Protein AF-A0A0A9HDD6-F1 (afdb_monomer_lite)

Sequence (297 aa):
MEKAKKMPTELMAHVLRMTQYSTLGLHDLVNKIYASLQEEVFEGIELHAKKDGSEAPCKILKILDSGGTKMYEVGWICQGKTVISTSVIKAADLIHRRAPVSRNTLKFFIRDATSQSTPWIIHENLAKKYGIPVDPPNDIMLQKRGRKRQEDGTMEDGRKKLKKDEGHTHVPIKYPMDDLLLRPTEGDPALLKRPHLATDFRVPRYYVGDLLMVWDFCSSFGRLLNLSPFSLTDLENAICHKESNVLLVEVHATIFHLLIKDKGDYFAILQNKKRKLKVSLVTWAEYLCDFLEMTKK

Secondary structure (DSSP, 8-state):
--------HHHHHHHHHHHTT--S-HHHHHHHHHHHHHH---TT-EEEEEETTEEEEEEEEEEEEETTEEEEEEEEE-TTS-EEEEEEEEGGGEE--S-SS-HHHHHHHHHHHEEEETTEEE-HHHHHHTT---SPPHHHHHHHHTTTTSS-------------------PPPPSS--GGGPPPPTTS----SPPPPP---SS-GGGHHHHHHHHHHHHHHHHHHTPPP--HHHHHHHHT-SS--HHHHHHHHHHHHHHHHHTSHHHHHHHHTT--S---TTTHHHHHHHHHHHHT-

InterPro domains:
  IPR013136 WSTF/Acf1/Cbp146 [PS51136] (1-54)
  IPR018501 DDT domain [PF02791] (207-262)
  IPR018501 DDT domain [PS50827] (205-265)
  IPR018501 DDT domain [SM00571] (205-265)
  IPR053271 DDT domain-containing protein [PTHR15546] (1-296)

Structure (mmCIF, N/CA/C/O backbone):
data_AF-A0A0A9HDD6-F1
#
_entry.id   AF-A0A0A9HDD6-F1
#
loop_
_atom_site.group_PDB
_atom_site.id
_atom_site.type_symbol
_atom_site.label_atom_id
_atom_site.label_alt_id
_atom_site.label_comp_id
_atom_site.label_asym_id
_atom_site.label_entity_id
_atom_site.label_seq_id
_atom_site.pdbx_PDB_ins_code
_atom_site.Cartn_x
_atom_site.Cartn_y
_atom_site.Cartn_z
_atom_site.occupancy
_atom_site.B_iso_or_equiv
_atom_site.auth_seq_id
_atom_site.auth_comp_id
_atom_site.auth_asym_id
_atom_site.auth_atom_id
_atom_site.pdbx_PDB_model_num
ATOM 1 N N . MET A 1 1 ? -14.373 -18.800 -6.042 1.00 31.17 1 MET A N 1
ATOM 2 C CA . MET A 1 1 ? -14.089 -17.656 -5.151 1.00 31.17 1 MET A CA 1
ATOM 3 C C . MET A 1 1 ? -14.968 -16.483 -5.566 1.00 31.17 1 MET A C 1
ATOM 5 O O . MET A 1 1 ? -14.623 -15.726 -6.463 1.00 31.17 1 MET A O 1
ATOM 9 N N . GLU A 1 2 ? -16.155 -16.395 -4.971 1.00 35.62 2 GLU A N 1
ATOM 10 C CA . GLU A 1 2 ? -17.094 -15.282 -5.133 1.00 35.62 2 GLU A CA 1
ATOM 11 C C . GLU A 1 2 ? -16.655 -14.097 -4.272 1.00 35.62 2 GLU A C 1
ATOM 13 O O . GLU A 1 2 ? -16.701 -14.202 -3.048 1.00 35.62 2 GLU A O 1
ATOM 18 N N . LYS A 1 3 ? -16.249 -12.981 -4.891 1.00 33.31 3 LYS A N 1
ATOM 19 C CA . LYS A 1 3 ? -16.419 -11.607 -4.361 1.00 33.31 3 LYS A CA 1
ATOM 20 C C . LYS A 1 3 ? -15.909 -10.542 -5.344 1.00 33.31 3 LYS A C 1
ATOM 22 O O . LYS A 1 3 ? -15.294 -9.557 -4.953 1.00 33.31 3 LYS A O 1
ATOM 27 N N . ALA A 1 4 ? -16.225 -10.680 -6.629 1.00 39.28 4 ALA A N 1
ATOM 28 C CA . ALA A 1 4 ? -16.319 -9.502 -7.483 1.00 39.28 4 ALA A CA 1
ATOM 29 C C . ALA A 1 4 ? -17.748 -8.971 -7.329 1.00 39.28 4 ALA A C 1
ATOM 31 O O . ALA A 1 4 ? -18.701 -9.648 -7.716 1.00 39.28 4 ALA A O 1
ATOM 32 N N . LYS A 1 5 ? -17.921 -7.795 -6.709 1.00 49.66 5 LYS A N 1
ATOM 33 C CA . LYS A 1 5 ? -19.184 -7.046 -6.790 1.00 49.66 5 LYS A CA 1
ATOM 34 C C . LYS A 1 5 ? -19.526 -6.930 -8.276 1.00 49.66 5 LYS A C 1
ATOM 36 O O . LYS A 1 5 ? -18.828 -6.219 -8.996 1.00 49.66 5 LYS A O 1
ATOM 41 N N . LYS A 1 6 ? -20.526 -7.689 -8.734 1.00 59.53 6 LYS A N 1
ATOM 42 C CA . LYS A 1 6 ? -20.952 -7.702 -10.135 1.00 59.53 6 LYS A CA 1
ATOM 43 C C . LYS A 1 6 ? -21.384 -6.281 -10.485 1.00 59.53 6 LYS A C 1
ATOM 45 O O . LYS A 1 6 ? -22.330 -5.768 -9.891 1.00 59.53 6 LYS A O 1
ATOM 50 N N . MET A 1 7 ? -20.642 -5.626 -11.376 1.00 66.25 7 MET A N 1
ATOM 51 C CA . MET A 1 7 ? -21.103 -4.375 -11.969 1.00 66.25 7 MET A CA 1
ATOM 52 C C . MET A 1 7 ? -22.382 -4.666 -12.771 1.00 66.25 7 MET A C 1
ATOM 54 O O . MET A 1 7 ? -22.502 -5.772 -13.304 1.00 66.25 7 MET A O 1
ATOM 58 N N . PRO A 1 8 ? -23.334 -3.720 -12.855 1.00 70.50 8 PRO A N 1
ATOM 59 C CA . PRO A 1 8 ? -24.481 -3.840 -13.749 1.00 70.50 8 PRO A CA 1
ATOM 60 C C . PRO A 1 8 ? -24.044 -4.210 -15.170 1.00 70.50 8 PRO A C 1
ATOM 62 O O . PRO A 1 8 ? -23.026 -3.715 -15.663 1.00 70.50 8 PRO A O 1
ATOM 65 N N . THR A 1 9 ? -24.789 -5.104 -15.814 1.00 70.12 9 THR A N 1
ATOM 66 C CA . THR A 1 9 ? -24.443 -5.687 -17.120 1.00 70.12 9 THR A CA 1
ATOM 67 C C . THR A 1 9 ? -24.254 -4.608 -18.191 1.00 70.12 9 THR A C 1
ATOM 69 O O . THR A 1 9 ? -23.383 -4.725 -19.053 1.00 70.12 9 THR A O 1
ATOM 72 N N . GLU A 1 10 ? -25.018 -3.525 -18.083 1.00 70.31 10 GLU A N 1
ATOM 73 C CA . GLU A 1 10 ? -25.036 -2.371 -18.980 1.00 70.31 10 GLU A CA 1
ATOM 74 C C . GLU A 1 10 ? -23.744 -1.546 -18.847 1.00 70.31 10 GLU A C 1
ATOM 76 O O . GLU A 1 10 ? -23.129 -1.161 -19.844 1.00 70.31 10 GLU A O 1
ATOM 81 N N . LEU A 1 11 ? -23.261 -1.377 -17.610 1.00 75.94 11 LEU A N 1
ATOM 82 C CA . LEU A 1 11 ? -21.982 -0.727 -17.308 1.00 75.94 11 LEU A CA 1
ATOM 83 C C . LEU A 1 11 ? -20.792 -1.542 -17.801 1.00 75.94 11 LEU A C 1
ATOM 85 O O . LEU A 1 11 ? -19.815 -0.980 -18.295 1.00 75.94 11 LEU A O 1
ATOM 89 N N . MET A 1 12 ? -20.866 -2.869 -17.676 1.00 79.81 12 MET A N 1
ATOM 90 C CA . MET A 1 12 ? -19.797 -3.756 -18.131 1.00 79.81 12 MET A CA 1
ATOM 91 C C . MET A 1 12 ? -19.558 -3.592 -19.631 1.00 79.81 12 MET A C 1
ATOM 93 O O . MET A 1 12 ? -18.414 -3.420 -20.038 1.00 79.81 12 MET A O 1
ATOM 97 N N . ALA A 1 13 ? -20.619 -3.573 -20.443 1.00 81.12 13 ALA A N 1
ATOM 98 C CA . ALA A 1 13 ? -20.497 -3.410 -21.890 1.00 81.12 13 ALA A CA 1
ATOM 99 C C . ALA A 1 13 ? -19.763 -2.110 -22.267 1.00 81.12 13 ALA A C 1
ATOM 101 O O . ALA A 1 13 ? -18.871 -2.121 -23.116 1.00 81.12 13 ALA A O 1
ATOM 102 N N . HIS A 1 14 ? -20.103 -1.001 -21.605 1.00 81.56 14 HIS A N 1
ATOM 103 C CA . HIS A 1 14 ? -19.482 0.302 -21.850 1.00 81.56 14 HIS A CA 1
ATOM 104 C C . HIS A 1 14 ? -18.004 0.340 -21.466 1.00 81.56 14 HIS A C 1
ATOM 106 O O . HIS A 1 14 ? -17.149 0.703 -22.274 1.00 81.56 14 HIS A O 1
ATOM 112 N N . VAL A 1 15 ? -17.692 -0.125 -20.255 1.00 86.25 15 VAL A N 1
ATOM 113 C CA . VAL A 1 15 ? -16.317 -0.191 -19.750 1.00 86.25 15 VAL A CA 1
ATOM 114 C C . VAL A 1 15 ? -15.442 -1.058 -20.654 1.00 86.25 15 VAL A C 1
ATOM 116 O O . VAL A 1 15 ? -14.314 -0.679 -20.969 1.00 86.25 15 VAL A O 1
ATOM 119 N N . LEU A 1 16 ? -15.960 -2.206 -21.096 1.00 87.06 16 LEU A N 1
ATOM 120 C CA . LEU A 1 16 ? -15.249 -3.107 -21.996 1.00 87.06 16 LEU A CA 1
ATOM 121 C C . LEU A 1 16 ? -14.980 -2.434 -23.354 1.00 87.06 16 LEU A C 1
ATOM 123 O O . LEU A 1 16 ? -13.845 -2.451 -23.817 1.00 87.06 16 LEU A O 1
ATOM 127 N N . ARG A 1 17 ? -15.951 -1.738 -23.958 1.00 84.62 17 ARG A N 1
ATOM 128 C CA . ARG A 1 17 ? -15.710 -1.003 -25.217 1.00 84.62 17 ARG A CA 1
ATOM 129 C C . ARG A 1 17 ? -14.599 0.040 -25.101 1.00 84.62 17 ARG A C 1
ATOM 131 O O . ARG A 1 17 ? -13.764 0.130 -25.991 1.00 84.62 17 ARG A O 1
ATOM 138 N N . MET A 1 18 ? -14.561 0.792 -24.003 1.00 84.62 18 MET A N 1
ATOM 139 C CA . MET A 1 18 ? -13.508 1.789 -23.767 1.00 84.62 18 MET A CA 1
ATOM 140 C C . MET A 1 18 ? -12.140 1.171 -23.445 1.00 84.62 18 MET A C 1
ATOM 142 O O . MET A 1 18 ? -11.112 1.834 -23.586 1.00 84.62 18 MET A O 1
ATOM 146 N N . THR A 1 19 ? -12.131 -0.073 -22.963 1.00 87.06 19 THR A N 1
ATOM 147 C CA . THR A 1 19 ? -10.914 -0.801 -22.594 1.00 87.06 19 THR A CA 1
ATOM 148 C C . THR A 1 19 ? -10.261 -1.440 -23.816 1.00 87.06 19 THR A C 1
ATOM 150 O O . THR A 1 19 ? -9.041 -1.379 -23.942 1.00 87.06 19 THR A O 1
ATOM 153 N N . GLN A 1 20 ? -11.046 -2.029 -24.722 1.00 86.94 20 GLN A N 1
ATOM 154 C CA . GLN A 1 20 ? -10.535 -2.743 -25.894 1.00 86.94 20 GLN A CA 1
ATOM 155 C C . GLN A 1 20 ? -9.638 -1.837 -26.755 1.00 86.94 20 GLN A C 1
ATOM 157 O O . GLN A 1 20 ? -10.027 -0.741 -27.146 1.00 86.94 20 GLN A O 1
ATOM 162 N N . TYR A 1 21 ? -8.429 -2.313 -27.049 1.00 85.12 21 TYR A N 1
ATOM 163 C CA . TYR A 1 21 ? -7.377 -1.624 -27.805 1.00 85.12 21 TYR A CA 1
ATOM 164 C C . TYR A 1 21 ? -6.855 -0.313 -27.206 1.00 85.12 21 TYR A C 1
ATOM 166 O O . TYR A 1 21 ? -6.095 0.400 -27.862 1.00 85.12 21 TYR A O 1
ATOM 174 N N . SER A 1 22 ? -7.185 -0.006 -25.950 1.00 84.38 22 SER A N 1
ATOM 175 C CA . SER A 1 22 ? -6.577 1.130 -25.264 1.00 84.38 22 SER A CA 1
ATOM 176 C C . SER A 1 22 ? -5.064 0.928 -25.127 1.00 84.38 22 SER A C 1
ATOM 178 O O . SER A 1 22 ? -4.588 -0.163 -24.809 1.00 84.38 22 SER A O 1
ATOM 180 N N . THR A 1 23 ? -4.298 1.992 -25.347 1.00 87.00 23 THR A N 1
ATOM 181 C CA . THR A 1 23 ? -2.841 2.034 -25.138 1.00 87.00 23 THR A CA 1
ATOM 182 C C . THR A 1 23 ? -2.458 2.727 -23.829 1.00 87.00 23 THR A C 1
ATOM 184 O O . THR A 1 23 ? -1.280 2.790 -23.486 1.00 87.00 23 THR A O 1
ATOM 187 N N . LEU A 1 24 ? -3.441 3.245 -23.082 1.00 87.19 24 LEU A N 1
ATOM 188 C CA . LEU A 1 24 ? -3.216 3.972 -21.834 1.00 87.19 24 LEU A CA 1
ATOM 189 C C . LEU A 1 24 ? -2.756 3.041 -20.710 1.00 87.19 24 LEU A C 1
ATOM 191 O O . LEU A 1 24 ? -3.198 1.895 -20.610 1.00 87.19 24 LEU A O 1
ATOM 195 N N . GLY A 1 25 ? -1.939 3.565 -19.794 1.00 86.81 25 GLY A N 1
ATOM 196 C CA . GLY A 1 25 ? -1.635 2.881 -18.540 1.00 86.81 25 GLY A CA 1
ATOM 197 C C . GLY A 1 25 ? -2.904 2.624 -17.717 1.00 86.81 25 GLY A C 1
ATOM 198 O O . GLY A 1 25 ? -3.885 3.360 -17.817 1.00 86.81 25 GLY A O 1
ATOM 199 N N . LEU A 1 26 ? -2.892 1.589 -16.868 1.00 88.75 26 LEU A N 1
ATOM 200 C CA . LEU A 1 26 ? -4.071 1.170 -16.089 1.00 88.75 26 LEU A CA 1
ATOM 201 C C . LEU A 1 26 ? -4.698 2.323 -15.288 1.00 88.75 26 LEU A C 1
ATOM 203 O O . LEU A 1 26 ? -5.917 2.428 -15.209 1.00 88.75 26 LEU A O 1
ATOM 207 N N . HIS A 1 27 ? -3.873 3.172 -14.676 1.00 89.25 27 HIS A N 1
ATOM 208 C CA . HIS A 1 27 ? -4.343 4.309 -13.886 1.00 89.25 27 HIS A CA 1
ATOM 209 C C . HIS A 1 27 ? -5.105 5.328 -14.745 1.00 89.25 27 HIS A C 1
ATOM 211 O O . HIS A 1 27 ? -6.218 5.728 -14.401 1.00 89.25 27 HIS A O 1
ATOM 217 N N . ASP A 1 28 ? -4.537 5.694 -15.889 1.00 89.38 28 ASP A N 1
ATOM 218 C CA . ASP A 1 28 ? -5.096 6.724 -16.763 1.00 89.38 28 ASP A CA 1
ATOM 219 C C . ASP A 1 28 ? -6.321 6.205 -17.513 1.00 89.38 28 ASP A C 1
ATOM 221 O O . ASP A 1 28 ? -7.306 6.926 -17.667 1.00 89.38 28 ASP A O 1
ATOM 225 N N . LEU A 1 29 ? -6.317 4.918 -17.876 1.00 88.94 29 LEU A N 1
ATOM 226 C CA . LEU A 1 29 ? -7.487 4.232 -18.412 1.00 88.94 29 LEU A CA 1
ATOM 227 C C . LEU A 1 29 ? -8.646 4.226 -17.406 1.00 88.94 29 LEU A C 1
ATOM 229 O O . LEU A 1 29 ? -9.772 4.572 -17.763 1.00 88.94 29 LEU A O 1
ATOM 233 N N . VAL A 1 30 ? -8.373 3.889 -16.140 1.00 90.19 30 VAL A N 1
ATOM 234 C CA . VAL A 1 30 ? -9.379 3.926 -15.066 1.00 90.19 30 VAL A CA 1
ATOM 235 C C . VAL A 1 30 ? -9.934 5.337 -14.892 1.00 90.19 30 VAL A C 1
ATOM 237 O O . VAL A 1 30 ? -11.146 5.487 -14.770 1.00 90.19 30 VAL A O 1
ATOM 240 N N . ASN A 1 31 ? -9.091 6.371 -14.907 1.00 88.62 31 ASN A N 1
ATOM 241 C CA . ASN A 1 31 ? -9.552 7.753 -14.758 1.00 88.62 31 ASN A CA 1
ATOM 242 C C . ASN A 1 31 ? -10.374 8.232 -15.959 1.00 88.62 31 ASN A C 1
ATOM 244 O O . ASN A 1 31 ? -11.417 8.853 -15.755 1.00 88.62 31 ASN A O 1
ATOM 248 N N . LYS A 1 32 ? -9.960 7.889 -17.184 1.00 89.12 32 LYS A N 1
ATOM 249 C CA . LYS A 1 32 ? -10.702 8.204 -18.412 1.00 89.12 32 LYS A CA 1
ATOM 250 C C . LYS A 1 32 ? -12.091 7.569 -18.407 1.00 89.12 32 LYS A C 1
ATOM 252 O O . LYS A 1 32 ? -13.082 8.248 -18.659 1.00 89.12 32 LYS A O 1
ATOM 257 N N . ILE A 1 33 ? -12.168 6.276 -18.091 1.00 88.12 33 ILE A N 1
ATOM 258 C CA . ILE A 1 33 ? -13.446 5.560 -18.024 1.00 88.12 33 ILE A CA 1
ATOM 259 C C . ILE A 1 33 ? -14.298 6.100 -16.869 1.00 88.12 33 ILE A C 1
ATOM 261 O O . ILE A 1 33 ? -15.494 6.305 -17.034 1.00 88.12 33 ILE A O 1
ATOM 265 N N . TYR A 1 34 ? -13.693 6.390 -15.714 1.00 87.44 34 TYR A N 1
ATOM 266 C CA . TYR A 1 34 ? -14.406 6.975 -14.579 1.00 87.44 34 TYR A CA 1
ATOM 267 C C . TYR A 1 34 ? -15.033 8.334 -14.926 1.00 87.44 34 TYR A C 1
ATOM 269 O O . TYR A 1 34 ? -16.164 8.573 -14.520 1.00 87.44 34 TYR A O 1
ATOM 277 N N . ALA A 1 35 ? -14.337 9.192 -15.680 1.00 84.69 35 ALA A N 1
ATOM 278 C CA . ALA A 1 35 ? -14.874 10.475 -16.136 1.00 84.69 35 ALA A CA 1
ATOM 279 C C . ALA A 1 35 ? -16.057 10.298 -17.108 1.00 84.69 35 ALA A C 1
ATOM 281 O O . ALA A 1 35 ? -17.111 10.883 -16.883 1.00 84.69 35 ALA A O 1
ATOM 282 N N . SER A 1 36 ? -15.941 9.411 -18.107 1.00 83.50 36 SER A N 1
ATOM 283 C CA . SER A 1 36 ? -17.054 9.095 -19.029 1.00 83.50 36 SER A CA 1
ATOM 284 C C . SER A 1 36 ? -18.288 8.569 -18.284 1.00 83.50 36 SER A C 1
ATOM 286 O O . SER A 1 36 ? -19.407 9.001 -18.548 1.00 83.50 36 SER A O 1
ATOM 288 N N . LEU A 1 37 ? -18.096 7.723 -17.266 1.00 79.75 37 LEU A N 1
ATOM 289 C CA . LEU A 1 37 ? -19.189 7.211 -16.432 1.00 79.75 37 LEU A CA 1
ATOM 290 C C . LEU A 1 37 ? -19.866 8.268 -15.545 1.00 79.75 37 LEU A C 1
ATOM 292 O O . LEU A 1 37 ? -20.922 7.985 -14.981 1.00 79.75 37 LEU A O 1
ATOM 296 N N . GLN A 1 38 ? -19.260 9.443 -15.353 1.00 75.56 38 GLN A N 1
ATOM 297 C CA . GLN A 1 38 ? -19.906 10.550 -14.642 1.00 75.56 38 GLN A CA 1
ATOM 298 C C . GLN A 1 38 ? -20.819 11.365 -15.559 1.00 75.56 38 GLN A C 1
ATOM 300 O O . GLN A 1 38 ? -21.801 11.918 -15.069 1.00 75.56 38 GLN A O 1
ATOM 305 N N . GLU A 1 39 ? -20.506 11.429 -16.851 1.00 75.12 39 GLU A N 1
ATOM 306 C CA . GLU A 1 39 ? -21.207 12.266 -17.829 1.00 75.12 39 GLU A CA 1
ATOM 307 C C . GLU A 1 39 ? -22.307 11.497 -18.573 1.00 75.12 39 GLU A C 1
ATOM 309 O O . GLU A 1 39 ? -23.356 12.057 -18.889 1.00 75.12 39 GLU A O 1
ATOM 314 N N . GLU A 1 40 ? -22.105 10.203 -18.827 1.00 74.44 40 GLU A N 1
ATOM 315 C CA . GLU A 1 40 ? -23.028 9.403 -19.630 1.00 74.44 40 GLU A CA 1
ATOM 316 C C . GLU A 1 40 ? -24.181 8.805 -18.811 1.00 74.44 40 GLU A C 1
ATOM 318 O O . GLU A 1 40 ? -23.992 8.181 -17.765 1.00 74.44 40 GLU A O 1
ATOM 323 N N . VAL A 1 41 ? -25.400 8.951 -19.338 1.00 74.44 41 VAL A N 1
ATOM 324 C CA . VAL A 1 41 ? -26.626 8.351 -18.800 1.00 74.44 41 VAL A CA 1
ATOM 325 C C . VAL A 1 41 ? -27.068 7.231 -19.736 1.00 74.44 41 VAL A C 1
ATOM 327 O O . VAL A 1 41 ? -27.235 7.452 -20.933 1.00 74.44 41 VAL A O 1
ATOM 330 N N . PHE A 1 42 ? -27.277 6.035 -19.191 1.00 75.50 42 PHE A N 1
ATOM 331 C CA . PHE A 1 42 ? -27.746 4.854 -19.920 1.00 75.50 42 PHE A CA 1
ATOM 332 C C . PHE A 1 42 ? -28.919 4.204 -19.177 1.00 75.50 42 PHE A C 1
ATOM 334 O O . PHE A 1 42 ? -29.126 4.428 -17.983 1.00 75.50 42 PHE A O 1
ATOM 341 N N . GLU A 1 43 ? -29.712 3.404 -19.883 1.00 79.25 43 GLU A N 1
ATOM 342 C CA . GLU A 1 43 ? -30.864 2.716 -19.298 1.00 79.25 43 GLU A CA 1
ATOM 343 C C . GLU A 1 43 ? -30.435 1.776 -18.164 1.00 79.25 43 GLU A C 1
ATOM 345 O O . GLU A 1 43 ? -29.437 1.063 -18.248 1.00 79.25 43 GLU A O 1
ATOM 350 N N . GLY A 1 44 ? -31.190 1.792 -17.069 1.00 73.38 44 GLY A N 1
ATOM 351 C CA . GLY A 1 44 ? -30.945 0.975 -15.888 1.00 73.38 44 GLY A CA 1
ATOM 352 C C . GLY A 1 44 ? -30.060 1.608 -14.809 1.00 73.38 44 GLY A C 1
ATOM 353 O O . GLY A 1 44 ? -29.986 1.033 -13.719 1.00 73.38 44 GLY A O 1
ATOM 354 N N . ILE A 1 45 ? -29.433 2.770 -15.045 1.00 78.06 45 ILE A N 1
ATOM 355 C CA . ILE A 1 45 ? -28.620 3.452 -14.022 1.00 78.06 45 ILE A CA 1
ATOM 356 C C . ILE A 1 45 ? -29.487 4.031 -12.890 1.00 78.06 45 ILE A C 1
ATOM 358 O O . ILE A 1 45 ? -30.550 4.603 -13.131 1.00 78.06 45 ILE A O 1
ATOM 362 N N . GLU A 1 46 ? -29.025 3.881 -11.645 1.00 83.50 46 GLU A N 1
ATOM 363 C CA . GLU A 1 46 ? -29.605 4.521 -10.457 1.00 83.50 46 GLU A CA 1
ATOM 364 C C . GLU A 1 46 ? -28.937 5.898 -10.251 1.00 83.50 46 GLU A C 1
ATOM 366 O O . GLU A 1 46 ? -27.726 5.978 -10.041 1.00 83.50 46 GLU A O 1
ATOM 371 N N . LEU A 1 47 ? -29.716 6.979 -10.311 1.00 84.19 47 LEU A N 1
ATOM 372 C CA . LEU A 1 47 ? -29.287 8.373 -10.132 1.00 84.19 47 LEU A CA 1
ATOM 373 C C . LEU A 1 47 ? -30.220 9.101 -9.157 1.00 84.19 47 LEU A C 1
ATOM 375 O O . LEU A 1 47 ? -31.149 8.516 -8.609 1.00 84.19 47 LEU A O 1
ATOM 379 N N . HIS A 1 48 ? -29.969 10.384 -8.906 1.00 85.69 48 HIS A N 1
ATOM 380 C CA . HIS A 1 48 ? -30.918 11.247 -8.204 1.00 85.69 48 HIS A CA 1
ATOM 381 C C . HIS A 1 48 ? -31.505 12.244 -9.191 1.00 85.69 48 HIS A C 1
ATOM 383 O O . HIS A 1 48 ? -30.823 12.681 -10.116 1.00 85.69 48 HIS A O 1
ATOM 389 N N . ALA A 1 49 ? -32.761 12.610 -8.989 1.00 87.19 49 ALA A N 1
ATOM 390 C CA . ALA A 1 49 ? -33.423 13.629 -9.780 1.00 87.19 49 ALA A CA 1
ATOM 391 C C . ALA A 1 49 ? -34.316 14.491 -8.892 1.00 87.19 49 ALA A C 1
ATOM 393 O O . ALA A 1 49 ? -34.709 14.080 -7.795 1.00 87.19 49 ALA A O 1
ATOM 394 N N . LYS A 1 50 ? -34.626 15.699 -9.363 1.00 86.81 50 LYS A N 1
ATOM 395 C CA . LYS A 1 50 ? -35.586 16.571 -8.685 1.00 86.81 50 LYS A CA 1
ATOM 396 C C . LYS A 1 50 ? -37.008 16.067 -8.929 1.00 86.81 50 LYS A C 1
ATOM 398 O O . LYS A 1 50 ? -37.460 16.000 -10.068 1.00 86.81 50 LYS A O 1
ATOM 403 N N . LYS A 1 51 ? -37.708 15.743 -7.843 1.00 83.88 51 LYS A N 1
ATOM 404 C CA . LYS A 1 51 ? -39.133 15.417 -7.798 1.00 83.88 51 LYS A CA 1
ATOM 405 C C . LYS A 1 51 ? -39.841 16.470 -6.957 1.00 83.88 51 LYS A C 1
ATOM 407 O O . LYS A 1 51 ? -39.526 16.605 -5.779 1.00 83.88 51 LYS A O 1
ATOM 412 N N . ASP A 1 52 ? -40.755 17.229 -7.556 1.00 79.81 52 ASP A N 1
ATOM 413 C CA . ASP A 1 52 ? -41.567 18.233 -6.847 1.00 79.81 52 ASP A CA 1
ATOM 414 C C . ASP A 1 52 ? -40.721 19.208 -5.992 1.00 79.81 52 ASP A C 1
ATOM 416 O O . ASP A 1 52 ? -41.074 19.573 -4.875 1.00 79.81 52 ASP A O 1
ATOM 420 N N . GLY A 1 53 ? -39.540 19.587 -6.500 1.00 77.62 53 GLY A N 1
ATOM 421 C CA . GLY A 1 53 ? -38.587 20.472 -5.816 1.00 77.62 53 GLY A CA 1
ATOM 422 C C . GLY A 1 53 ? -37.638 19.795 -4.815 1.00 77.62 53 GLY A C 1
ATOM 423 O O . GLY A 1 53 ? -36.707 20.448 -4.349 1.00 77.62 53 GLY A O 1
ATOM 424 N N . SER A 1 54 ? -37.810 18.502 -4.526 1.00 81.94 54 SER A N 1
ATOM 425 C CA . SER A 1 54 ? -36.959 17.722 -3.613 1.00 81.94 54 SER A CA 1
ATOM 426 C C . SER A 1 54 ? -36.081 16.707 -4.351 1.00 81.94 54 SER A C 1
ATOM 428 O O . SER A 1 54 ? -36.456 16.180 -5.394 1.00 81.94 54 SER A O 1
ATOM 430 N N . GLU A 1 55 ? -34.894 16.409 -3.821 1.00 88.31 55 GLU A N 1
ATOM 431 C CA . GLU A 1 55 ? -34.011 15.380 -4.387 1.00 88.31 55 GLU A CA 1
ATOM 432 C C . GLU A 1 55 ? -34.526 13.978 -4.032 1.00 88.31 55 GLU A C 1
ATOM 434 O O . GLU A 1 55 ? -34.679 13.652 -2.854 1.00 88.31 55 GLU A O 1
ATOM 439 N N . ALA A 1 56 ? -34.751 13.126 -5.034 1.00 86.12 56 ALA A N 1
ATOM 440 C CA . ALA A 1 56 ? -35.174 11.742 -4.829 1.00 86.12 56 ALA A CA 1
ATOM 441 C C . ALA A 1 56 ? -34.347 10.762 -5.685 1.00 86.12 56 ALA A C 1
ATOM 443 O O . ALA A 1 56 ? -33.979 11.089 -6.818 1.00 86.12 56 ALA A O 1
ATOM 444 N N . PRO A 1 57 ? -34.038 9.554 -5.175 1.00 87.44 57 PRO A N 1
ATOM 445 C CA . PRO A 1 57 ? -33.364 8.525 -5.956 1.00 87.44 57 PRO A CA 1
ATOM 446 C C . PRO A 1 57 ? -34.308 7.956 -7.025 1.00 87.44 57 PRO A C 1
ATOM 448 O O . PRO A 1 57 ? -35.489 7.696 -6.780 1.00 87.44 57 PRO A O 1
ATOM 451 N N . CYS A 1 58 ? -33.779 7.741 -8.223 1.00 86.62 58 CYS A N 1
ATOM 452 C CA . CYS A 1 58 ? -34.516 7.270 -9.386 1.00 86.62 58 CYS A CA 1
ATOM 453 C C . CYS A 1 58 ? -33.669 6.302 -10.224 1.00 86.62 58 CYS A C 1
ATOM 455 O O . CYS A 1 58 ? -32.441 6.328 -10.182 1.00 86.62 58 CYS A O 1
ATOM 457 N N . LYS A 1 59 ? -34.326 5.429 -10.986 1.00 87.06 59 LYS A N 1
ATOM 458 C CA . LYS A 1 59 ? -33.704 4.540 -11.970 1.00 87.06 59 LYS A CA 1
ATOM 459 C C . LYS A 1 59 ? -34.119 4.983 -13.362 1.00 87.06 59 LYS A C 1
ATOM 461 O O . LYS A 1 59 ? -35.314 5.128 -13.606 1.00 87.06 59 LYS A O 1
ATOM 466 N N . ILE A 1 60 ? -33.168 5.156 -14.274 1.00 86.88 60 ILE A N 1
ATOM 467 C CA . ILE A 1 60 ? -33.486 5.441 -15.677 1.00 86.88 60 ILE A CA 1
ATOM 468 C C . ILE A 1 60 ? -34.098 4.183 -16.294 1.00 86.88 60 ILE A C 1
ATOM 470 O O . ILE A 1 60 ? -33.477 3.122 -16.279 1.00 86.88 60 ILE A O 1
ATOM 474 N N . LEU A 1 61 ? -35.324 4.280 -16.797 1.00 84.00 61 LEU A N 1
ATOM 475 C CA . LEU A 1 61 ? -36.036 3.179 -17.445 1.00 84.00 61 LEU A CA 1
ATOM 476 C C . LEU A 1 61 ? -35.876 3.241 -18.958 1.00 84.00 61 LEU A C 1
ATOM 478 O O . LEU A 1 61 ? -35.593 2.214 -19.564 1.00 84.00 61 LEU A O 1
ATOM 482 N N . LYS A 1 62 ? -36.026 4.434 -19.545 1.00 85.00 62 LYS A N 1
ATOM 483 C CA . LYS A 1 62 ? -35.860 4.667 -20.984 1.00 85.00 62 LYS A CA 1
ATOM 484 C C . LYS A 1 62 ? -35.281 6.041 -21.264 1.00 85.00 62 LYS A C 1
ATOM 486 O O . LYS A 1 62 ? -35.553 7.002 -20.538 1.00 85.00 62 LYS A O 1
ATOM 491 N N . ILE A 1 63 ? -34.520 6.129 -22.349 1.00 85.50 63 ILE A N 1
ATOM 492 C CA . ILE A 1 63 ? -34.016 7.396 -22.880 1.00 85.50 63 ILE A CA 1
ATOM 493 C C . ILE A 1 63 ? -34.876 7.785 -24.081 1.00 85.50 63 ILE A C 1
ATOM 495 O O . ILE A 1 63 ? -34.989 7.037 -25.048 1.00 85.50 63 ILE A O 1
ATOM 499 N N . LEU A 1 64 ? -35.493 8.961 -24.008 1.00 84.75 64 LEU A N 1
ATOM 500 C CA . LEU A 1 64 ? -36.334 9.515 -25.060 1.00 84.75 64 LEU A CA 1
ATOM 501 C C . LEU A 1 64 ? -35.567 10.651 -25.739 1.00 84.75 64 LEU A C 1
ATOM 503 O O . LEU A 1 64 ? -35.271 11.672 -25.114 1.00 84.75 64 LEU A O 1
ATOM 507 N N . ASP A 1 65 ? -35.246 10.479 -27.019 1.00 80.06 65 ASP A N 1
ATOM 508 C CA . ASP A 1 65 ? -34.681 11.547 -27.842 1.00 80.06 65 ASP A CA 1
ATOM 509 C C . ASP A 1 65 ? -35.775 12.107 -28.753 1.00 80.06 65 ASP A C 1
ATOM 511 O O . ASP A 1 65 ? -36.319 11.412 -29.611 1.00 80.06 65 ASP A O 1
ATOM 515 N N . SER A 1 66 ? -36.158 13.358 -28.517 1.00 68.25 66 SER A N 1
ATOM 516 C CA . SER A 1 66 ? -37.109 14.086 -29.355 1.00 68.25 66 SER A CA 1
ATOM 517 C C . SER A 1 66 ? -36.461 15.388 -29.802 1.00 68.25 66 SER A C 1
ATOM 519 O O . SER A 1 66 ? -36.478 16.387 -29.084 1.00 68.25 66 SER A O 1
ATOM 521 N N . GLY A 1 67 ? -35.855 15.363 -30.992 1.00 59.44 67 GLY A N 1
ATOM 522 C CA . GLY A 1 67 ? -35.399 16.565 -31.695 1.00 59.44 67 GLY A CA 1
ATOM 523 C C . GLY A 1 67 ? -34.338 17.387 -30.954 1.00 59.44 67 GLY A C 1
ATOM 524 O O . GLY A 1 67 ? -34.394 18.613 -30.994 1.00 59.44 67 GLY A O 1
ATOM 525 N N . GLY A 1 68 ? -33.395 16.737 -30.259 1.00 67.12 68 GLY A N 1
ATOM 526 C CA . GLY A 1 68 ? -32.248 17.400 -29.620 1.00 67.12 68 GLY A CA 1
ATOM 527 C C . GLY A 1 68 ? -32.413 17.703 -28.128 1.00 67.12 68 GLY A C 1
ATOM 528 O O . GLY A 1 68 ? -31.436 18.060 -27.471 1.00 67.12 68 GLY A O 1
ATOM 529 N N . THR A 1 69 ? -33.608 17.504 -27.558 1.00 76.50 69 THR A N 1
ATOM 530 C CA . THR A 1 69 ? -33.807 17.540 -26.100 1.00 76.50 69 THR A CA 1
ATOM 531 C C . THR A 1 69 ? -33.936 16.120 -25.559 1.00 76.50 69 THR A C 1
ATOM 533 O O . THR A 1 69 ? -34.962 15.469 -25.747 1.00 76.50 69 THR A O 1
ATOM 536 N N . LYS A 1 70 ? -32.902 15.649 -24.850 1.00 83.00 70 LYS A N 1
ATOM 537 C CA . LYS A 1 70 ? -32.926 14.347 -24.167 1.00 83.00 70 LYS A CA 1
ATOM 538 C C . LYS A 1 70 ? -33.855 14.403 -22.953 1.00 83.00 70 LYS A C 1
ATOM 540 O O . LYS A 1 70 ? -33.631 15.190 -22.026 1.00 83.00 70 LYS A O 1
ATOM 545 N N . MET A 1 71 ? -34.876 13.555 -22.959 1.00 87.00 71 MET A N 1
ATOM 546 C CA . MET A 1 71 ? -35.759 13.311 -21.822 1.00 87.00 71 MET A CA 1
ATOM 547 C C . MET A 1 71 ? -35.556 11.886 -21.315 1.00 87.00 71 MET A C 1
ATOM 549 O O . MET A 1 71 ? -35.159 10.990 -22.059 1.00 87.00 71 MET A O 1
ATOM 553 N N . TYR A 1 72 ? -35.829 11.674 -20.035 1.00 87.19 72 TYR A N 1
ATOM 554 C CA . TYR A 1 72 ? -35.602 10.393 -19.382 1.00 87.19 72 TYR A CA 1
ATOM 555 C C . TYR A 1 72 ? -36.881 9.943 -18.695 1.00 87.19 72 TYR A C 1
ATOM 557 O O . TYR A 1 72 ? -37.438 10.668 -17.869 1.00 87.19 72 TYR A O 1
ATOM 565 N N . GLU A 1 73 ? -37.337 8.739 -19.025 1.00 88.94 73 GLU A N 1
ATOM 566 C CA . GLU A 1 73 ? -38.356 8.056 -18.239 1.00 88.94 73 GLU A CA 1
ATOM 567 C C . GLU A 1 73 ? -37.666 7.460 -17.014 1.00 88.94 73 GLU A C 1
ATOM 569 O O . GLU A 1 73 ? -36.776 6.616 -17.142 1.00 88.94 73 GLU A O 1
ATOM 574 N N . VAL A 1 74 ? -38.045 7.920 -15.824 1.00 89.00 74 VAL A N 1
ATOM 575 C CA . VAL A 1 74 ? -37.425 7.515 -14.563 1.00 89.00 74 VAL A CA 1
ATOM 576 C C . VAL A 1 74 ? -38.426 6.838 -13.644 1.00 89.00 74 VAL A C 1
ATOM 578 O O . VAL A 1 74 ? -39.566 7.276 -13.512 1.00 89.00 74 VAL A O 1
ATOM 581 N N . GLY A 1 75 ? -37.989 5.768 -12.987 1.00 89.31 75 GLY A N 1
ATOM 582 C CA . GLY A 1 75 ? -38.709 5.110 -11.904 1.00 89.31 75 GLY A CA 1
ATOM 583 C C . GLY A 1 75 ? -38.184 5.574 -10.549 1.00 89.31 75 GLY A C 1
ATOM 584 O O . GLY A 1 75 ? -37.012 5.368 -10.244 1.00 89.31 75 GLY A O 1
ATOM 585 N N . TRP A 1 76 ? -39.028 6.183 -9.720 1.00 88.56 76 TRP A N 1
ATOM 586 C CA . TRP A 1 76 ? -38.658 6.643 -8.379 1.00 88.56 76 TRP A CA 1
ATOM 587 C C . TRP A 1 76 ? -38.491 5.474 -7.411 1.00 88.56 76 TRP A C 1
ATOM 589 O O . TRP A 1 76 ? -39.361 4.604 -7.324 1.00 88.56 76 TRP A O 1
ATOM 599 N N . ILE A 1 77 ? -37.387 5.486 -6.664 1.00 87.38 77 ILE A N 1
ATOM 600 C CA . ILE A 1 77 ? -36.963 4.401 -5.778 1.00 87.38 77 ILE A CA 1
ATOM 601 C C . ILE A 1 77 ? -37.228 4.781 -4.310 1.00 87.38 77 ILE A C 1
ATOM 603 O O . ILE A 1 77 ? -37.015 5.924 -3.912 1.00 87.38 77 ILE A O 1
ATOM 607 N N . CYS A 1 78 ? -37.643 3.821 -3.477 1.00 75.75 78 CYS A N 1
ATOM 608 C CA . CYS A 1 78 ? -37.705 3.980 -2.014 1.00 75.75 78 CYS A CA 1
ATOM 609 C C . CYS A 1 78 ? -36.623 3.173 -1.289 1.00 75.75 78 CYS A C 1
ATOM 611 O O . CYS A 1 78 ? -35.897 2.405 -1.917 1.00 75.75 78 CYS A O 1
ATOM 613 N N . GLN A 1 79 ? -36.559 3.277 0.044 1.00 68.56 79 GLN A N 1
ATOM 614 C CA . GLN A 1 79 ? -35.556 2.621 0.905 1.00 68.56 79 GLN A CA 1
ATOM 615 C C . GLN A 1 79 ? -35.396 1.091 0.688 1.00 68.56 79 GLN A C 1
ATOM 617 O O . GLN A 1 79 ? -34.393 0.530 1.118 1.00 68.56 79 GLN A O 1
ATOM 622 N N . GLY A 1 80 ? -36.311 0.425 -0.034 1.00 61.53 80 GLY A N 1
ATOM 623 C CA . GLY A 1 80 ? -36.240 -0.989 -0.436 1.00 61.53 80 GLY A CA 1
ATOM 624 C C . GLY A 1 80 ? -35.865 -1.290 -1.902 1.00 61.53 80 GLY A C 1
ATOM 625 O O . GLY A 1 80 ? -36.075 -2.418 -2.337 1.00 61.53 80 GLY A O 1
ATOM 626 N N . LYS A 1 81 ? -35.351 -0.328 -2.687 1.00 66.88 81 LYS A N 1
ATOM 627 C CA . LYS A 1 81 ? -35.008 -0.484 -4.127 1.00 66.88 81 LYS A CA 1
ATOM 628 C C . LYS A 1 81 ? -36.169 -0.833 -5.077 1.00 66.88 81 LYS A C 1
ATOM 630 O O . LYS A 1 81 ? -35.945 -1.116 -6.253 1.00 66.88 81 LYS A O 1
ATOM 635 N N . THR A 1 82 ? -37.408 -0.777 -4.607 1.00 73.88 82 THR A N 1
ATOM 636 C CA . THR A 1 82 ? -38.604 -0.974 -5.429 1.00 73.88 82 THR A CA 1
ATOM 637 C C . THR A 1 82 ? -39.018 0.331 -6.108 1.00 73.88 82 THR A C 1
ATOM 639 O O . THR A 1 82 ? -38.969 1.404 -5.501 1.00 73.88 82 THR A O 1
ATOM 642 N N . VAL A 1 83 ? -39.401 0.240 -7.387 1.00 80.94 83 VAL A N 1
ATOM 643 C CA . VAL A 1 83 ? -39.920 1.379 -8.157 1.00 80.94 83 VAL A CA 1
ATOM 644 C C . VAL A 1 83 ? -41.369 1.621 -7.743 1.00 80.94 83 VAL A C 1
ATOM 646 O O . VAL A 1 83 ? -42.204 0.740 -7.921 1.00 80.94 83 VAL A O 1
ATOM 649 N N . ILE A 1 84 ? -41.661 2.796 -7.178 1.00 81.75 84 ILE A N 1
ATOM 650 C CA . ILE A 1 84 ? -43.013 3.146 -6.702 1.00 81.75 84 ILE A CA 1
ATOM 651 C C . ILE A 1 84 ? -43.829 3.843 -7.793 1.00 81.75 84 ILE A C 1
ATOM 653 O O . ILE A 1 84 ? -45.033 3.643 -7.902 1.00 81.75 84 ILE A O 1
ATOM 657 N N . SER A 1 85 ? -43.192 4.717 -8.570 1.00 83.88 85 SER A N 1
ATOM 658 C CA . SER A 1 85 ? -43.867 5.553 -9.569 1.00 83.88 85 SER A CA 1
ATOM 659 C C . SER A 1 85 ? -42.915 5.881 -10.707 1.00 83.88 85 SER A C 1
ATOM 661 O O . SER A 1 85 ? -41.703 5.921 -10.494 1.00 83.88 85 SER A O 1
ATOM 663 N N . THR A 1 86 ? -43.455 6.127 -11.896 1.00 89.00 86 THR A N 1
ATOM 664 C CA . THR A 1 86 ? -42.691 6.542 -13.072 1.00 89.00 86 THR A CA 1
ATOM 665 C C . THR A 1 86 ? -43.032 7.978 -13.461 1.00 89.00 86 THR A C 1
ATOM 667 O O . THR A 1 86 ? -44.153 8.440 -13.256 1.00 89.00 86 THR A O 1
ATOM 670 N N . SER A 1 87 ? -42.055 8.711 -13.986 1.00 87.81 87 SER A N 1
ATOM 671 C CA . SER A 1 87 ? -42.248 10.065 -14.519 1.00 87.81 87 SER A CA 1
ATOM 672 C C . SER A 1 87 ? -41.247 10.355 -15.628 1.00 87.81 87 SER A C 1
ATOM 674 O O . SER A 1 87 ? -40.166 9.772 -15.650 1.00 87.81 87 SER A O 1
ATOM 676 N N . VAL A 1 88 ? -41.565 11.306 -16.502 1.00 89.50 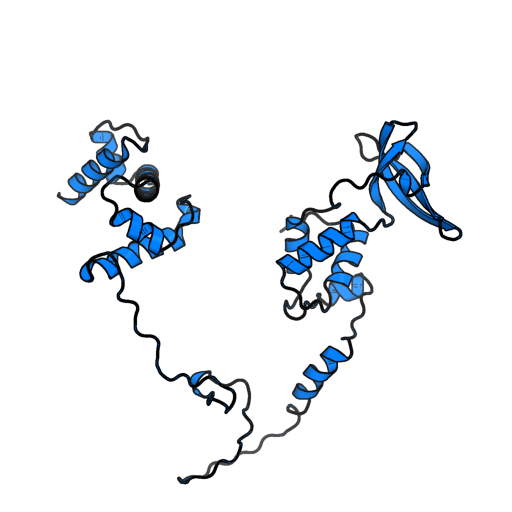88 VAL A N 1
ATOM 677 C CA . VAL A 1 88 ? -40.635 11.793 -17.526 1.00 89.50 88 VAL A CA 1
ATOM 678 C C . VAL A 1 88 ? -40.013 13.101 -17.050 1.00 89.50 88 VAL A C 1
ATOM 680 O O . VAL A 1 88 ? -40.734 14.035 -16.705 1.00 89.50 88 VAL A O 1
ATOM 683 N N . ILE A 1 89 ? -38.682 13.164 -17.023 1.00 87.06 89 ILE A N 1
ATOM 684 C CA . ILE A 1 89 ? -37.921 14.340 -16.578 1.00 87.06 89 ILE A CA 1
ATOM 685 C C . ILE A 1 89 ? -36.933 14.808 -17.650 1.00 87.06 89 ILE A C 1
ATOM 687 O O . ILE A 1 89 ? -36.537 14.047 -18.538 1.00 87.06 89 ILE A O 1
ATOM 691 N N . LYS A 1 90 ? -36.519 16.076 -17.565 1.00 87.19 90 LYS A N 1
ATOM 692 C CA . LYS A 1 90 ? -35.510 16.656 -18.459 1.00 87.19 90 LYS A CA 1
ATOM 693 C C . LYS A 1 90 ? -34.102 16.342 -17.955 1.00 87.19 90 LYS A C 1
ATOM 695 O O . LYS A 1 90 ? -33.888 16.159 -16.760 1.00 87.19 90 LYS A O 1
ATOM 700 N N . ALA A 1 91 ? -33.121 16.378 -18.857 1.00 82.38 91 ALA A N 1
ATOM 701 C CA . ALA A 1 91 ? -31.707 16.230 -18.501 1.00 82.38 91 ALA A CA 1
ATOM 702 C C . ALA A 1 91 ? -31.241 17.204 -17.399 1.00 82.38 91 ALA A C 1
ATOM 704 O O . ALA A 1 91 ? -30.434 16.830 -16.559 1.00 82.38 91 ALA A O 1
ATOM 705 N N . ALA A 1 92 ? -31.773 18.431 -17.373 1.00 82.25 92 ALA A N 1
ATOM 706 C CA . ALA A 1 92 ? -31.416 19.451 -16.381 1.00 82.25 92 ALA A CA 1
ATOM 707 C C . ALA A 1 92 ? -31.860 19.111 -14.945 1.00 82.25 92 ALA A C 1
ATOM 709 O O . ALA A 1 92 ? -31.303 19.645 -13.987 1.00 82.25 92 ALA A O 1
ATOM 710 N N . ASP A 1 93 ? -32.850 18.228 -14.794 1.00 84.62 93 ASP A N 1
ATOM 711 C CA . ASP A 1 93 ? -33.381 17.814 -13.493 1.00 84.62 93 ASP A CA 1
ATOM 712 C C . ASP A 1 93 ? -32.655 16.580 -12.932 1.00 84.62 93 ASP A C 1
ATOM 714 O O . ASP A 1 93 ? -32.883 16.202 -11.777 1.00 84.62 93 ASP A O 1
ATOM 718 N N . LEU A 1 94 ? -31.768 15.965 -13.729 1.00 83.81 94 LEU A N 1
ATOM 719 C CA . LEU A 1 94 ? -30.887 14.884 -13.298 1.00 83.81 94 LEU A CA 1
ATOM 720 C C . LEU A 1 94 ? -29.720 15.435 -12.480 1.00 83.81 94 LEU A C 1
ATOM 722 O O . LEU A 1 94 ? -29.019 16.367 -12.872 1.00 83.81 94 LEU A O 1
ATOM 726 N N . ILE A 1 95 ? -29.470 14.796 -11.345 1.00 79.81 95 ILE A N 1
ATOM 727 C CA . ILE A 1 95 ? -28.375 15.127 -10.446 1.00 79.81 95 ILE A CA 1
ATOM 728 C C . ILE A 1 95 ? -27.344 14.003 -10.529 1.00 79.81 95 ILE A C 1
ATOM 730 O O . ILE A 1 95 ? -27.506 12.918 -9.962 1.00 79.81 95 ILE A O 1
ATOM 734 N N . HIS A 1 96 ? -26.239 14.290 -11.213 1.00 70.94 96 HIS A N 1
ATOM 735 C CA . HIS A 1 96 ? -25.089 13.398 -11.290 1.00 70.94 96 HIS A CA 1
ATOM 736 C C . HIS A 1 96 ? -24.318 13.432 -9.959 1.00 70.94 96 HIS A C 1
ATOM 738 O O . HIS A 1 96 ? -23.613 14.395 -9.655 1.00 70.94 96 HIS A O 1
ATOM 744 N N . ARG A 1 97 ? -24.433 12.381 -9.135 1.00 64.00 97 ARG A N 1
ATOM 745 C CA . ARG A 1 97 ? -23.640 12.225 -7.899 1.00 64.00 97 ARG A CA 1
ATOM 746 C C . ARG A 1 97 ? -22.791 10.966 -7.937 1.00 64.00 97 ARG A C 1
ATOM 748 O O . ARG A 1 97 ? -23.340 9.881 -7.816 1.00 64.00 97 ARG A O 1
ATOM 755 N N . ARG A 1 98 ? -21.459 11.164 -7.949 1.00 63.62 98 ARG A N 1
ATOM 756 C CA . ARG A 1 98 ? -20.384 10.143 -7.979 1.00 63.62 98 ARG A CA 1
ATOM 757 C C . ARG A 1 98 ? -20.566 9.132 -9.128 1.00 63.62 98 ARG A C 1
ATOM 759 O O . ARG A 1 98 ? -21.666 8.862 -9.578 1.00 63.62 98 ARG A O 1
ATOM 766 N N . ALA A 1 99 ? -19.475 8.587 -9.663 1.00 67.38 99 ALA A N 1
ATOM 767 C CA . ALA A 1 99 ? -19.630 7.535 -10.667 1.00 67.38 99 ALA A CA 1
ATOM 768 C C . ALA A 1 99 ? -20.384 6.343 -10.041 1.00 67.38 99 ALA A C 1
ATOM 770 O O . ALA A 1 99 ? -20.195 6.075 -8.845 1.00 67.38 99 ALA A O 1
ATOM 771 N N . PRO A 1 100 ? -21.181 5.593 -10.823 1.00 68.25 100 PRO A N 1
ATOM 772 C CA . PRO A 1 100 ? -21.961 4.460 -10.316 1.00 68.25 100 PRO A CA 1
ATOM 773 C C . PRO A 1 100 ? -21.085 3.348 -9.716 1.00 68.25 100 PRO A C 1
ATOM 775 O O . PRO A 1 100 ? -21.571 2.475 -8.998 1.00 68.25 100 PRO A O 1
ATOM 778 N N . VAL A 1 101 ? -19.776 3.374 -9.991 1.00 78.00 101 VAL A N 1
ATOM 779 C CA . VAL A 1 101 ? -18.789 2.413 -9.502 1.00 78.00 101 VAL A CA 1
ATOM 780 C C . VAL A 1 101 ? -17.531 3.115 -9.000 1.00 78.00 101 VAL A C 1
ATOM 782 O O . VAL A 1 101 ? -17.126 4.165 -9.495 1.00 78.00 101 VAL A O 1
ATOM 785 N N . SER A 1 102 ? -16.876 2.518 -8.001 1.00 82.56 102 SER A N 1
ATOM 786 C CA . SER A 1 102 ? -15.614 3.050 -7.482 1.00 82.56 102 SER A CA 1
ATOM 787 C C . SER A 1 102 ? -14.460 2.818 -8.466 1.00 82.56 102 SER A C 1
ATOM 789 O O . SER A 1 102 ? -14.426 1.797 -9.157 1.00 82.56 102 SER A O 1
ATOM 791 N N . ARG A 1 103 ? -13.452 3.704 -8.459 1.00 84.75 103 ARG A N 1
ATOM 792 C CA . ARG A 1 103 ? -12.214 3.522 -9.245 1.00 84.75 103 ARG A CA 1
ATOM 793 C C . ARG A 1 103 ? -11.527 2.181 -8.962 1.00 84.75 103 ARG A C 1
ATOM 795 O O . ARG A 1 103 ? -11.005 1.558 -9.878 1.00 84.75 103 ARG A O 1
ATOM 802 N N . ASN A 1 104 ? -11.572 1.699 -7.717 1.00 84.50 104 ASN A N 1
ATOM 803 C CA . ASN A 1 104 ? -11.001 0.402 -7.345 1.00 84.50 104 ASN A CA 1
ATOM 804 C C . ASN A 1 104 ? -11.776 -0.762 -7.970 1.00 84.50 104 ASN A C 1
ATOM 806 O O . ASN A 1 104 ? -11.164 -1.687 -8.492 1.00 84.50 104 ASN A O 1
ATOM 810 N N . THR A 1 105 ? -13.111 -0.703 -7.969 1.00 84.88 105 THR A N 1
ATOM 811 C CA . THR A 1 105 ? -13.955 -1.710 -8.635 1.00 84.88 105 THR A CA 1
ATOM 812 C C . THR A 1 105 ? -13.665 -1.761 -10.131 1.00 84.88 105 THR A C 1
ATOM 814 O O . THR A 1 105 ? -13.475 -2.845 -10.674 1.00 84.88 105 THR A O 1
ATOM 817 N N . LEU A 1 106 ? -13.543 -0.595 -10.767 1.00 85.81 106 LEU A N 1
ATOM 818 C CA . LEU A 1 106 ? -13.196 -0.477 -12.178 1.00 85.81 106 LEU A CA 1
ATOM 819 C C . LEU A 1 106 ? -11.797 -1.040 -12.477 1.00 85.81 106 LEU A C 1
ATOM 821 O O . LEU A 1 106 ? -11.625 -1.806 -13.419 1.00 85.81 106 LEU A O 1
ATOM 825 N N . LYS A 1 107 ? -10.813 -0.738 -11.622 1.00 87.81 107 LYS A N 1
ATOM 826 C CA . LYS A 1 107 ? -9.448 -1.270 -11.718 1.00 87.81 107 LYS A CA 1
ATOM 827 C C . LYS A 1 107 ? -9.414 -2.798 -11.645 1.00 87.81 107 LYS A C 1
ATOM 829 O O . LYS A 1 107 ? -8.717 -3.422 -12.441 1.00 87.81 107 LYS A O 1
ATOM 834 N N . PHE A 1 108 ? -10.136 -3.400 -10.697 1.00 86.38 108 PHE A N 1
ATOM 835 C CA . PHE A 1 108 ? -10.218 -4.860 -10.590 1.00 86.38 108 PHE A CA 1
ATOM 836 C C . PHE A 1 108 ? -10.928 -5.469 -11.794 1.00 86.38 108 PHE A C 1
ATOM 838 O O . PHE A 1 108 ? -10.437 -6.448 -12.343 1.00 86.38 108 PHE A O 1
ATOM 845 N N . PHE A 1 109 ? -12.024 -4.854 -12.240 1.00 86.94 109 PHE A N 1
ATOM 846 C CA . PHE A 1 109 ? -12.771 -5.328 -13.397 1.00 86.94 109 PHE A CA 1
ATOM 847 C C . PHE A 1 109 ? -11.933 -5.316 -14.680 1.00 86.94 109 PHE A C 1
ATOM 849 O O . PHE A 1 109 ? -11.901 -6.317 -15.381 1.00 86.94 109 PHE A O 1
ATOM 856 N N . ILE A 1 110 ? -11.204 -4.230 -14.962 1.00 87.25 110 ILE A N 1
ATOM 857 C CA . ILE A 1 110 ? -10.334 -4.149 -16.146 1.00 87.25 110 ILE A CA 1
ATOM 858 C C . ILE A 1 110 ? -9.264 -5.245 -16.106 1.00 87.25 110 ILE A C 1
ATOM 860 O O . ILE A 1 110 ? -9.032 -5.905 -17.114 1.00 87.25 110 ILE A O 1
ATOM 864 N N . ARG A 1 111 ? -8.644 -5.485 -14.942 1.00 86.50 111 ARG A N 1
ATOM 865 C CA . ARG A 1 111 ? -7.623 -6.536 -14.787 1.00 86.50 111 ARG A CA 1
ATOM 866 C C . ARG A 1 111 ? -8.173 -7.949 -14.969 1.00 86.50 111 ARG A C 1
ATOM 868 O O . ARG A 1 111 ? -7.451 -8.794 -15.469 1.00 86.50 111 ARG A O 1
ATOM 875 N N . ASP A 1 112 ? -9.404 -8.195 -14.536 1.00 86.00 112 ASP A N 1
ATOM 876 C CA . ASP A 1 112 ? -10.062 -9.503 -14.645 1.00 86.00 112 ASP A CA 1
ATOM 877 C C . ASP A 1 112 ? -10.627 -9.748 -16.055 1.00 86.00 112 ASP A C 1
ATOM 879 O O . ASP A 1 112 ? -10.664 -10.870 -16.546 1.00 86.00 112 ASP A O 1
ATOM 883 N N . ALA A 1 113 ? -11.046 -8.681 -16.739 1.00 83.94 113 ALA A N 1
ATOM 884 C CA . ALA A 1 113 ? -11.654 -8.764 -18.060 1.00 83.94 113 ALA A CA 1
ATOM 885 C C . ALA A 1 113 ? -10.648 -8.797 -19.224 1.00 83.94 113 ALA A C 1
ATOM 887 O O . ALA A 1 113 ? -11.053 -9.071 -20.358 1.00 83.94 113 ALA A O 1
ATOM 888 N N . THR A 1 114 ? -9.365 -8.513 -18.980 1.00 86.69 114 THR A N 1
ATOM 889 C CA . THR A 1 114 ? -8.344 -8.373 -20.030 1.00 86.69 114 THR A CA 1
ATOM 890 C C . THR A 1 114 ? -7.289 -9.474 -19.985 1.00 86.69 114 THR A C 1
ATOM 892 O O . THR A 1 114 ? -6.794 -9.853 -18.932 1.00 86.69 114 THR A O 1
ATOM 895 N N . SER A 1 115 ? -6.922 -9.975 -21.166 1.00 82.94 115 SER A N 1
ATOM 896 C CA . SER A 1 115 ? -5.870 -10.978 -21.374 1.00 82.94 115 SER A CA 1
ATOM 897 C C . SER A 1 115 ? -4.480 -10.359 -21.542 1.00 82.94 115 SER A C 1
ATOM 899 O O . SER A 1 115 ? -3.476 -11.011 -21.277 1.00 82.94 115 SER A O 1
ATOM 901 N N . GLN A 1 116 ? -4.415 -9.113 -22.018 1.00 79.75 116 GLN A N 1
ATOM 902 C CA . GLN A 1 116 ? -3.177 -8.384 -22.303 1.00 79.75 116 GLN A CA 1
ATOM 903 C C . GLN A 1 116 ? -3.356 -6.910 -21.928 1.00 79.75 116 GLN A C 1
ATOM 905 O O . GLN A 1 116 ? -4.467 -6.393 -22.032 1.00 79.75 116 GLN A O 1
ATOM 910 N N . SER A 1 117 ? -2.276 -6.244 -21.504 1.00 78.88 117 SER A N 1
ATOM 911 C CA . SER A 1 117 ? -2.287 -4.847 -21.042 1.00 78.88 117 SER A CA 1
ATOM 912 C C . SER A 1 117 ? -1.727 -3.821 -22.036 1.00 78.88 117 SER A C 1
ATOM 914 O O . SER A 1 117 ? -1.863 -2.626 -21.796 1.00 78.88 117 SER A O 1
ATOM 916 N N . THR A 1 118 ? -1.090 -4.247 -23.133 1.00 76.00 118 THR A N 1
ATOM 917 C CA . THR A 1 118 ? -0.491 -3.353 -24.145 1.00 76.00 118 THR A CA 1
ATOM 918 C C . THR A 1 118 ? -0.571 -3.931 -25.571 1.00 76.00 118 THR A C 1
ATOM 920 O O . THR A 1 118 ? 0.263 -4.757 -25.946 1.00 76.00 118 THR A O 1
ATOM 923 N N . PRO A 1 119 ? -1.542 -3.505 -26.400 1.00 81.69 119 PRO A N 1
ATOM 924 C CA . PRO A 1 119 ? -2.740 -2.766 -26.001 1.00 81.69 119 PRO A CA 1
ATOM 925 C C . PRO A 1 119 ? -3.642 -3.637 -25.114 1.00 81.69 119 PRO A C 1
ATOM 927 O O . PRO A 1 119 ? -3.482 -4.859 -25.059 1.00 81.69 119 PRO A O 1
ATOM 930 N N . TRP A 1 120 ? -4.584 -3.018 -24.410 1.00 84.06 120 TRP A N 1
ATOM 931 C CA . TRP A 1 120 ? -5.561 -3.752 -23.613 1.00 84.06 120 TRP A CA 1
ATOM 932 C C . TRP A 1 120 ? -6.436 -4.625 -24.522 1.00 84.06 120 TRP A C 1
ATOM 934 O O . TRP A 1 120 ? -7.134 -4.110 -25.393 1.00 8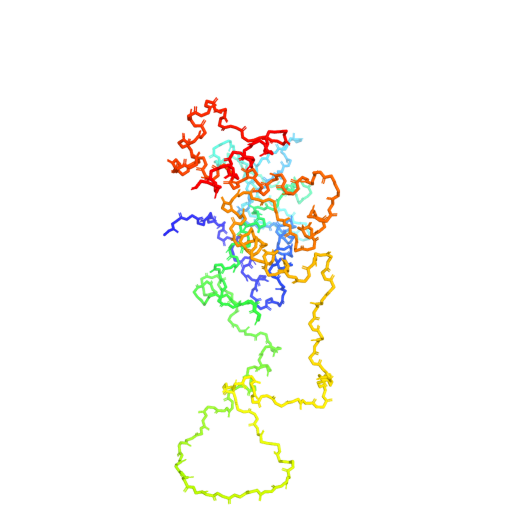4.06 120 TRP A O 1
ATOM 944 N N . ILE A 1 121 ? -6.395 -5.946 -24.340 1.00 84.50 121 ILE A N 1
ATOM 945 C CA . ILE A 1 121 ? -7.215 -6.901 -25.104 1.00 84.50 121 ILE A CA 1
ATOM 946 C C . ILE A 1 121 ? -8.116 -7.646 -24.135 1.00 84.50 121 ILE A C 1
ATOM 948 O O . ILE A 1 121 ? -7.644 -8.235 -23.166 1.00 84.50 121 ILE A O 1
ATOM 952 N N . ILE A 1 122 ? -9.412 -7.626 -24.403 1.00 87.38 122 ILE A N 1
ATOM 953 C CA . ILE A 1 122 ? -10.445 -8.267 -23.594 1.00 87.38 122 ILE A CA 1
ATOM 954 C C . ILE A 1 122 ? -10.539 -9.747 -23.943 1.00 87.38 122 ILE A C 1
ATOM 956 O O . ILE A 1 122 ? -10.347 -10.139 -25.095 1.00 87.38 122 ILE A O 1
ATOM 960 N N . HIS A 1 123 ? -10.867 -10.573 -22.948 1.00 83.19 123 HIS A N 1
ATOM 961 C CA . HIS A 1 123 ? -11.115 -11.994 -23.170 1.00 83.19 123 HIS A CA 1
ATOM 962 C C . HIS A 1 123 ? -12.202 -12.219 -24.230 1.00 83.19 123 HIS A C 1
ATOM 964 O O . HIS A 1 123 ? -13.286 -11.634 -24.170 1.00 83.19 123 HIS A O 1
ATOM 970 N N . GLU A 1 124 ? -11.950 -13.147 -25.152 1.00 79.31 124 GLU A N 1
ATOM 971 C CA . GLU A 1 124 ? -12.842 -13.450 -26.277 1.00 79.31 124 GLU A CA 1
ATOM 972 C C . GLU A 1 124 ? -14.262 -13.839 -25.822 1.00 79.31 124 GLU A C 1
ATOM 974 O O . GLU A 1 124 ? -15.254 -13.451 -26.439 1.00 79.31 124 GLU A O 1
ATOM 979 N N . ASN A 1 125 ? -14.371 -14.516 -24.675 1.00 80.25 125 ASN A N 1
ATOM 980 C CA . ASN A 1 125 ? -15.645 -14.893 -24.056 1.00 80.25 125 ASN A CA 1
ATOM 981 C C . ASN A 1 125 ? -16.494 -13.673 -23.662 1.00 80.25 125 ASN A C 1
ATOM 983 O O . ASN A 1 125 ? -17.717 -13.690 -23.799 1.00 80.25 125 ASN A O 1
ATOM 987 N N . LEU A 1 126 ? -15.851 -12.608 -23.176 1.00 78.50 126 LEU A N 1
ATOM 988 C CA . LEU A 1 126 ? -16.525 -11.366 -22.802 1.00 78.50 126 LEU A CA 1
ATOM 989 C C . LEU A 1 126 ? -16.846 -10.534 -24.042 1.00 78.50 126 LEU A C 1
ATOM 991 O O . LEU A 1 126 ? -17.952 -10.011 -24.148 1.00 78.50 126 LEU A O 1
ATOM 995 N N . ALA A 1 127 ? -15.931 -10.466 -25.008 1.00 78.12 127 ALA A N 1
ATOM 996 C CA . ALA A 1 127 ? -16.168 -9.738 -26.248 1.00 78.12 127 ALA A CA 1
ATOM 997 C C . ALA A 1 127 ? -17.366 -10.305 -27.034 1.00 78.12 127 ALA A C 1
ATOM 999 O O . ALA A 1 127 ? -18.247 -9.542 -27.428 1.00 78.12 127 ALA A O 1
ATOM 1000 N N . LYS A 1 128 ? -17.470 -11.640 -27.152 1.00 78.69 128 LYS A N 1
ATOM 1001 C CA . LYS A 1 128 ? -18.629 -12.323 -27.760 1.00 78.69 128 LYS A CA 1
ATOM 1002 C C . LYS A 1 128 ? -19.924 -12.068 -26.989 1.00 78.69 128 LYS A C 1
ATOM 1004 O O . LYS A 1 128 ? -20.950 -11.786 -27.596 1.00 78.69 128 LYS A O 1
ATOM 1009 N N . LYS A 1 129 ? -19.875 -12.119 -25.652 1.00 80.69 129 LYS A N 1
ATOM 1010 C CA . LYS A 1 129 ? -21.048 -11.898 -24.790 1.00 80.69 129 LYS A CA 1
ATOM 1011 C C . LYS A 1 129 ? -21.624 -10.484 -24.908 1.00 80.69 129 LYS A C 1
ATOM 1013 O O . LYS A 1 129 ? -22.835 -10.318 -24.814 1.00 80.69 129 LYS A O 1
ATOM 1018 N N . TYR A 1 130 ? -20.766 -9.481 -25.085 1.00 75.56 130 TYR A N 1
ATOM 1019 C CA . TYR A 1 130 ? -21.161 -8.071 -25.142 1.00 75.56 130 TYR A CA 1
ATOM 1020 C C . TYR A 1 130 ? -21.160 -7.484 -26.563 1.00 75.56 130 TYR A C 1
ATOM 1022 O O . TYR A 1 130 ? -21.325 -6.274 -26.710 1.00 75.56 130 TYR A O 1
ATOM 1030 N N . GLY A 1 131 ? -20.979 -8.315 -27.599 1.00 72.69 131 GLY A N 1
ATOM 1031 C CA . GLY A 1 131 ? -21.001 -7.886 -29.002 1.00 72.69 131 GLY A CA 1
ATOM 1032 C C . GLY A 1 131 ? -19.928 -6.849 -29.347 1.00 72.69 131 GLY A C 1
ATOM 1033 O O . GLY A 1 131 ? -20.178 -5.943 -30.136 1.00 72.69 131 GLY A O 1
ATOM 1034 N N . ILE A 1 132 ? -18.755 -6.929 -28.715 1.00 75.44 132 ILE A N 1
ATOM 1035 C CA . ILE A 1 132 ? -17.668 -5.965 -28.924 1.00 75.44 132 ILE A CA 1
ATOM 1036 C C . ILE A 1 132 ? -16.868 -6.395 -30.157 1.00 75.44 132 ILE A C 1
ATOM 1038 O O . ILE A 1 132 ? -16.479 -7.563 -30.218 1.00 75.44 132 ILE A O 1
ATOM 1042 N N . PRO A 1 133 ? -16.594 -5.489 -31.115 1.00 68.94 133 PRO A N 1
ATOM 1043 C CA . PRO A 1 133 ? -15.806 -5.813 -32.297 1.00 68.94 133 PRO A CA 1
ATOM 1044 C C . PRO A 1 133 ? -14.451 -6.461 -31.961 1.00 68.94 133 PRO A C 1
ATOM 1046 O O . PRO A 1 133 ? -13.589 -5.868 -31.312 1.00 68.94 133 PRO A O 1
ATOM 1049 N N . VAL A 1 134 ? -14.320 -7.702 -32.445 1.00 63.47 134 VAL A N 1
ATOM 1050 C CA . VAL A 1 134 ? -13.125 -8.567 -32.583 1.00 63.47 134 VAL A CA 1
ATOM 1051 C C . VAL A 1 134 ? -11.953 -7.939 -33.333 1.00 63.47 134 VAL A C 1
ATOM 1053 O O . VAL A 1 134 ? -10.781 -8.295 -33.199 1.00 63.47 134 VAL A O 1
ATOM 1056 N N . ASP A 1 135 ? -12.336 -7.067 -34.258 1.00 61.72 135 ASP A N 1
ATOM 1057 C CA . ASP A 1 135 ? -11.491 -6.726 -35.379 1.00 61.72 135 ASP A CA 1
ATOM 1058 C C . ASP A 1 135 ? -10.501 -5.644 -34.952 1.00 61.72 135 ASP A C 1
ATOM 1060 O O . ASP A 1 135 ? -10.906 -4.557 -34.526 1.00 61.72 135 ASP A O 1
ATOM 1064 N N . PRO A 1 136 ? 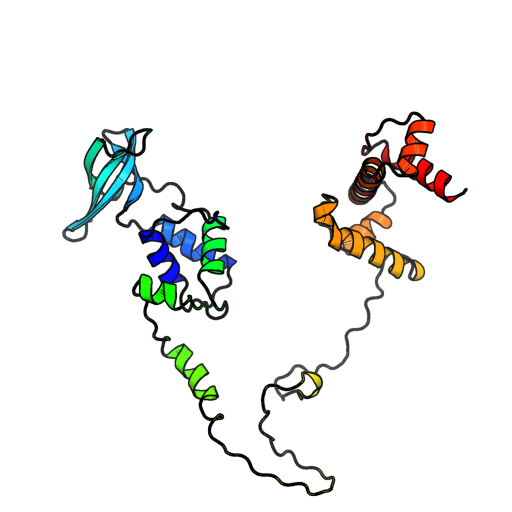-9.190 -5.927 -35.017 1.00 58.44 136 PRO A N 1
ATOM 1065 C CA . PRO A 1 136 ? -8.189 -4.948 -34.647 1.00 58.44 136 PRO A CA 1
ATOM 1066 C C . PRO A 1 136 ? -8.271 -3.746 -35.600 1.00 58.44 136 PRO A C 1
ATOM 1068 O O . PRO A 1 136 ? -8.272 -3.951 -36.816 1.00 58.44 136 PRO A O 1
ATOM 1071 N N . PRO A 1 137 ? -8.279 -2.500 -35.083 1.00 60.97 137 PRO A N 1
ATOM 1072 C CA . PRO A 1 137 ? -8.112 -1.298 -35.892 1.00 60.97 137 PRO A CA 1
ATOM 1073 C C . PRO A 1 137 ? -6.919 -1.436 -36.850 1.00 60.97 137 PRO A C 1
ATOM 1075 O O . PRO A 1 137 ? -5.905 -2.040 -36.487 1.00 60.97 137 PRO A O 1
ATOM 1078 N N . ASN A 1 138 ? -7.022 -0.867 -38.057 1.00 56.66 138 ASN A N 1
ATOM 1079 C CA . ASN A 1 138 ? -6.012 -1.004 -39.121 1.00 56.66 138 ASN A CA 1
ATOM 1080 C C . ASN A 1 138 ? -4.574 -0.673 -38.664 1.00 56.66 138 ASN A C 1
ATOM 1082 O O . ASN A 1 138 ? -3.631 -1.309 -39.139 1.00 56.66 138 ASN A O 1
ATOM 1086 N N . ASP A 1 139 ? -4.402 0.219 -37.684 1.00 56.28 139 ASP A N 1
ATOM 1087 C CA . ASP A 1 139 ? -3.098 0.543 -37.083 1.00 56.28 139 ASP A CA 1
ATOM 1088 C C . ASP A 1 139 ? -2.422 -0.653 -36.381 1.00 56.28 139 ASP A C 1
ATOM 1090 O O . ASP A 1 139 ? -1.198 -0.784 -36.396 1.00 56.28 139 ASP A O 1
ATOM 1094 N N . ILE A 1 140 ? -3.195 -1.591 -35.823 1.00 55.91 140 ILE A N 1
ATOM 1095 C CA . ILE A 1 140 ? -2.682 -2.788 -35.129 1.00 55.91 140 ILE A CA 1
ATOM 1096 C C . ILE A 1 140 ? -2.397 -3.931 -36.126 1.00 55.91 140 ILE A C 1
ATOM 1098 O O . ILE A 1 140 ? -1.549 -4.798 -35.882 1.00 55.91 140 ILE A O 1
ATOM 1102 N N . MET A 1 141 ? -3.062 -3.935 -37.290 1.00 49.25 141 MET A N 1
ATOM 1103 C CA . MET A 1 141 ? -2.811 -4.913 -38.360 1.00 49.25 141 MET A CA 1
ATOM 1104 C C . MET A 1 141 ? -1.416 -4.755 -38.986 1.00 49.25 141 MET A C 1
ATOM 1106 O O . MET A 1 141 ? -0.804 -5.763 -39.360 1.00 49.25 141 MET A O 1
ATOM 1110 N N . LEU A 1 142 ? -0.884 -3.528 -39.047 1.00 48.41 142 LEU A N 1
ATOM 1111 C CA . LEU A 1 142 ? 0.468 -3.250 -39.549 1.00 48.41 142 LEU A CA 1
ATOM 1112 C C . LEU A 1 142 ? 1.555 -3.915 -38.685 1.00 48.41 142 LEU A C 1
ATOM 1114 O O . LEU A 1 142 ? 2.500 -4.481 -39.231 1.00 48.41 142 LEU A O 1
ATOM 1118 N N . GLN A 1 143 ? 1.374 -3.977 -37.360 1.00 49.06 143 GLN A N 1
ATOM 1119 C CA . GLN A 1 143 ? 2.300 -4.691 -36.467 1.00 49.06 143 GLN A CA 1
ATOM 1120 C C . GLN A 1 143 ? 2.209 -6.222 -36.589 1.00 49.06 143 GLN A C 1
ATOM 1122 O O . GLN A 1 143 ? 3.222 -6.914 -36.482 1.00 49.06 143 GLN A O 1
ATOM 1127 N N . LYS A 1 144 ? 1.016 -6.785 -36.840 1.00 45.25 144 LYS A N 1
ATOM 1128 C CA . LYS A 1 144 ? 0.842 -8.249 -36.962 1.00 45.25 144 LYS A CA 1
ATOM 1129 C C . LYS A 1 144 ? 1.299 -8.813 -38.313 1.00 45.25 144 LYS A C 1
ATOM 1131 O O . LYS A 1 144 ? 1.787 -9.944 -38.353 1.00 45.25 144 LYS A O 1
ATOM 1136 N N . ARG A 1 145 ? 1.194 -8.053 -39.413 1.00 38.28 145 ARG A N 1
ATOM 1137 C CA . ARG A 1 145 ? 1.660 -8.503 -40.745 1.00 38.28 145 ARG A CA 1
ATOM 1138 C C . ARG A 1 145 ? 3.180 -8.685 -40.834 1.00 38.28 145 ARG A C 1
ATOM 1140 O O . ARG A 1 145 ? 3.621 -9.494 -41.644 1.00 38.28 145 ARG A O 1
ATOM 1147 N N . GLY A 1 146 ? 3.960 -8.036 -39.966 1.00 41.22 146 GLY A N 1
ATOM 1148 C CA . GLY A 1 146 ? 5.400 -8.294 -39.839 1.00 41.22 146 GLY A CA 1
ATOM 1149 C C . GLY A 1 146 ? 5.739 -9.679 -39.267 1.00 41.22 146 GLY A C 1
ATOM 1150 O O . GLY A 1 146 ? 6.772 -10.239 -39.613 1.00 41.22 146 GLY A O 1
ATOM 1151 N N . ARG A 1 147 ? 4.858 -10.271 -38.442 1.00 43.59 147 ARG A N 1
ATOM 1152 C CA . ARG A 1 147 ? 5.106 -11.565 -37.770 1.00 43.59 147 ARG A CA 1
ATOM 1153 C C . ARG A 1 147 ? 4.661 -12.793 -38.569 1.00 43.59 147 ARG A C 1
ATOM 1155 O O . ARG A 1 147 ? 5.287 -13.837 -38.460 1.00 43.59 147 ARG A O 1
ATOM 1162 N N . LYS A 1 148 ? 3.616 -12.691 -39.396 1.00 36.25 148 LYS A N 1
ATOM 1163 C CA . LYS A 1 148 ? 2.990 -13.866 -40.042 1.00 36.25 148 LYS A CA 1
ATOM 1164 C C . LYS A 1 148 ? 3.721 -14.413 -41.282 1.00 36.25 148 LYS A C 1
ATOM 1166 O O . LYS A 1 148 ? 3.269 -15.397 -41.848 1.00 36.25 148 LYS A O 1
ATOM 1171 N N . ARG A 1 149 ? 4.823 -13.793 -41.725 1.00 38.59 149 ARG A N 1
ATOM 1172 C CA . ARG A 1 149 ? 5.616 -14.247 -42.890 1.00 38.59 149 ARG A CA 1
ATOM 1173 C C . ARG A 1 149 ? 6.765 -15.212 -42.548 1.00 38.59 149 ARG A C 1
ATOM 1175 O O . ARG A 1 149 ? 7.448 -15.634 -43.469 1.00 38.59 149 ARG A O 1
ATOM 1182 N N . GLN A 1 150 ? 6.998 -15.550 -41.276 1.00 43.03 150 GLN A N 1
ATOM 1183 C CA . GLN A 1 150 ? 8.175 -16.335 -40.857 1.00 43.03 150 GLN A CA 1
ATOM 1184 C C . GLN A 1 150 ? 7.901 -17.795 -40.448 1.00 43.03 150 GLN A C 1
ATOM 1186 O O . GLN A 1 150 ? 8.860 -18.499 -40.149 1.00 43.03 150 GLN A O 1
ATOM 1191 N N . GLU A 1 151 ? 6.649 -18.266 -40.436 1.00 37.94 151 GLU A N 1
ATOM 1192 C CA . GLU A 1 151 ? 6.323 -19.620 -39.939 1.00 37.94 151 GLU A CA 1
ATOM 1193 C C . GLU A 1 151 ? 6.217 -20.719 -41.013 1.00 37.94 151 GLU A C 1
ATOM 1195 O O . GLU A 1 151 ? 6.246 -21.889 -40.648 1.00 37.94 151 GLU A O 1
ATOM 1200 N N . ASP A 1 152 ? 6.201 -20.397 -42.312 1.00 35.88 152 ASP A N 1
ATOM 1201 C CA . ASP A 1 152 ? 6.266 -21.409 -43.382 1.00 35.88 152 ASP A CA 1
ATOM 1202 C C . ASP A 1 152 ? 7.678 -21.466 -43.983 1.00 35.88 152 ASP A C 1
ATOM 1204 O O . ASP A 1 152 ? 8.044 -20.678 -44.857 1.00 35.88 152 ASP A O 1
ATOM 1208 N N . GLY A 1 153 ? 8.496 -22.396 -43.484 1.00 33.47 153 GLY A N 1
ATOM 1209 C CA . GLY A 1 153 ? 9.858 -22.631 -43.965 1.00 33.47 153 GLY A CA 1
ATOM 1210 C C . GLY A 1 153 ? 10.492 -23.874 -43.345 1.00 33.47 153 GLY A C 1
ATOM 1211 O O . GLY A 1 153 ? 11.091 -23.816 -42.276 1.00 33.47 153 GLY A O 1
ATOM 1212 N N . THR A 1 154 ? 10.308 -24.984 -44.050 1.00 30.70 154 THR A N 1
ATOM 1213 C CA . THR A 1 154 ? 10.678 -26.386 -43.815 1.00 30.70 154 THR A CA 1
ATOM 1214 C C . THR A 1 154 ? 12.122 -26.649 -43.353 1.00 30.70 154 THR A C 1
ATOM 1216 O O . THR A 1 154 ? 13.050 -25.912 -43.671 1.00 30.70 154 THR A O 1
ATOM 1219 N N . MET A 1 155 ? 12.282 -27.760 -42.621 1.00 38.38 155 MET A N 1
ATOM 1220 C CA . MET A 1 155 ? 13.542 -28.385 -42.201 1.00 38.38 155 MET A CA 1
ATOM 1221 C C . MET A 1 155 ? 14.516 -28.647 -43.361 1.00 38.38 155 MET A C 1
ATOM 1223 O O . MET A 1 155 ? 14.103 -29.223 -44.361 1.00 38.38 155 MET A O 1
ATOM 1227 N N . GLU A 1 156 ? 15.814 -28.389 -43.156 1.00 29.50 156 GLU A N 1
ATOM 1228 C CA . GLU A 1 156 ? 16.872 -29.290 -43.636 1.00 29.50 156 GLU A CA 1
ATOM 1229 C C . GLU A 1 156 ? 18.189 -29.143 -42.846 1.00 29.50 156 GLU A C 1
ATOM 1231 O O . GLU A 1 156 ? 18.542 -28.071 -42.351 1.00 29.50 156 GLU A O 1
ATOM 1236 N N . ASP A 1 157 ? 18.857 -30.285 -42.695 1.00 36.44 157 ASP A N 1
ATOM 1237 C CA . ASP A 1 157 ? 20.100 -30.569 -41.973 1.00 36.44 157 ASP A CA 1
ATOM 1238 C C . ASP A 1 157 ? 21.346 -30.084 -42.745 1.00 36.44 157 ASP A C 1
ATOM 1240 O O . ASP A 1 157 ? 21.338 -29.973 -43.969 1.00 36.44 157 ASP A O 1
ATOM 1244 N N . GLY A 1 158 ? 22.454 -29.819 -42.043 1.00 30.84 158 GLY A N 1
ATOM 1245 C CA . GLY A 1 158 ? 23.679 -29.338 -42.686 1.00 30.84 158 GLY A CA 1
ATOM 1246 C C . GLY A 1 158 ? 24.835 -28.989 -41.750 1.00 30.84 158 GLY A C 1
ATOM 1247 O O . GLY A 1 158 ? 25.273 -27.842 -41.674 1.00 30.84 158 GLY A O 1
ATOM 1248 N N . ARG A 1 159 ? 25.411 -29.987 -41.071 1.00 41.44 159 ARG A N 1
ATOM 1249 C CA . ARG A 1 159 ? 26.770 -29.892 -40.497 1.00 41.44 159 ARG A CA 1
ATOM 1250 C C . ARG A 1 159 ? 27.811 -29.621 -41.601 1.00 41.44 159 ARG A C 1
ATOM 1252 O O . ARG A 1 159 ? 28.041 -30.513 -42.414 1.00 41.44 159 ARG A O 1
ATOM 1259 N N . LYS A 1 160 ? 28.551 -28.496 -41.544 1.00 34.31 160 LYS A N 1
ATOM 1260 C CA . LYS A 1 160 ? 29.977 -28.395 -41.968 1.00 34.31 160 LYS A CA 1
ATOM 1261 C C . LYS A 1 160 ? 30.664 -27.059 -41.589 1.00 34.31 160 LYS A C 1
ATOM 1263 O O . LYS A 1 160 ? 30.370 -26.009 -42.130 1.00 34.31 160 LYS A O 1
ATOM 1268 N N . LYS A 1 161 ? 31.616 -27.179 -40.651 1.00 32.12 161 LYS A N 1
ATOM 1269 C CA . LYS A 1 161 ? 32.954 -26.549 -40.502 1.00 32.12 161 LYS A CA 1
ATOM 1270 C C . LYS A 1 161 ? 33.309 -25.173 -41.144 1.00 32.12 161 LYS A C 1
ATOM 1272 O O . LYS A 1 161 ? 33.387 -25.064 -42.356 1.00 32.12 161 LYS A O 1
ATOM 1277 N N . LEU A 1 162 ? 33.862 -24.308 -40.264 1.00 36.34 162 LEU A N 1
ATOM 1278 C CA . LEU A 1 162 ? 35.101 -23.481 -40.368 1.00 36.34 162 LEU A CA 1
ATOM 1279 C C . LEU A 1 162 ? 35.181 -22.278 -41.344 1.00 36.34 162 LEU A C 1
ATOM 1281 O O . LEU A 1 162 ? 35.425 -22.480 -42.525 1.00 36.34 162 LEU A O 1
ATOM 1285 N N . LYS A 1 163 ? 35.241 -21.041 -40.808 1.00 31.06 163 LYS A N 1
ATOM 1286 C CA . LYS A 1 163 ? 36.437 -20.150 -40.676 1.00 31.06 163 LYS A CA 1
ATOM 1287 C C . LYS A 1 163 ? 36.042 -18.668 -40.481 1.00 31.06 163 LYS A C 1
ATOM 1289 O O . LYS A 1 163 ? 35.015 -18.230 -40.978 1.00 31.06 163 LYS A O 1
ATOM 1294 N N . LYS A 1 164 ? 36.896 -17.930 -39.753 1.00 39.09 164 LYS A N 1
ATOM 1295 C CA . LYS A 1 164 ? 37.000 -16.454 -39.725 1.00 39.09 164 LYS A CA 1
ATOM 1296 C C . LYS A 1 164 ? 36.998 -15.888 -41.154 1.00 39.09 164 LYS A C 1
ATOM 1298 O O . LYS A 1 164 ? 37.747 -16.424 -41.963 1.00 39.09 164 LYS A O 1
ATOM 1303 N N . ASP A 1 165 ? 36.261 -14.816 -41.435 1.00 33.31 165 ASP A N 1
ATOM 1304 C CA . ASP A 1 165 ? 36.791 -13.443 -41.452 1.00 33.31 165 ASP A CA 1
ATOM 1305 C C . ASP A 1 165 ? 35.671 -12.417 -41.723 1.00 33.31 165 ASP A C 1
ATOM 1307 O O . ASP A 1 165 ? 34.542 -12.775 -42.053 1.00 33.31 165 ASP A O 1
ATOM 1311 N N . GLU A 1 166 ? 36.016 -11.158 -41.496 1.00 42.34 166 GLU A N 1
ATOM 1312 C CA . GLU A 1 166 ? 35.247 -9.916 -41.534 1.00 42.34 166 GLU A CA 1
ATOM 1313 C C . GLU A 1 166 ? 34.278 -9.710 -42.715 1.00 42.34 166 GLU A C 1
ATOM 1315 O O . GLU A 1 166 ? 34.548 -10.031 -43.869 1.00 42.34 166 GLU A O 1
ATOM 1320 N N . GLY A 1 167 ? 33.148 -9.069 -42.408 1.00 35.81 167 GLY A N 1
ATOM 1321 C CA . GLY A 1 167 ? 32.186 -8.578 -43.387 1.00 35.81 167 GLY A CA 1
ATOM 1322 C C . GLY A 1 167 ? 30.825 -8.364 -42.741 1.00 35.81 167 GLY A C 1
ATOM 1323 O O . GLY A 1 167 ? 30.126 -9.329 -42.432 1.00 35.81 167 GLY A O 1
ATOM 1324 N N . HIS A 1 168 ? 30.454 -7.101 -42.513 1.00 46.25 168 HIS A N 1
ATOM 1325 C CA . HIS A 1 168 ? 29.117 -6.689 -42.084 1.00 46.25 168 HIS A CA 1
ATOM 1326 C C . HIS A 1 168 ? 28.062 -7.231 -43.054 1.00 46.25 168 HIS A C 1
ATOM 1328 O O . HIS A 1 168 ? 27.685 -6.590 -44.028 1.00 46.25 168 HIS A O 1
ATOM 1334 N N . THR A 1 169 ? 27.582 -8.435 -42.774 1.00 44.16 169 THR A N 1
ATOM 1335 C CA . THR A 1 169 ? 26.442 -9.035 -43.450 1.00 44.16 169 THR A CA 1
ATOM 1336 C C . THR A 1 169 ? 25.354 -9.083 -42.400 1.00 44.16 169 THR A C 1
ATOM 1338 O O . THR A 1 169 ? 25.516 -9.713 -41.355 1.00 44.16 169 THR A O 1
ATOM 1341 N N . HIS A 1 170 ? 24.294 -8.315 -42.626 1.00 49.88 170 HIS A N 1
ATOM 1342 C CA . HIS A 1 170 ? 23.189 -8.124 -41.698 1.00 49.88 170 HIS A CA 1
ATOM 1343 C C . HIS A 1 170 ? 22.429 -9.452 -41.541 1.00 49.88 170 HIS A C 1
ATOM 1345 O O . HIS A 1 170 ? 21.452 -9.706 -42.242 1.00 49.88 170 HIS A O 1
ATOM 1351 N N . VAL A 1 171 ? 22.917 -10.347 -40.673 1.00 59.44 171 VAL A N 1
ATOM 1352 C CA . VAL A 1 171 ? 22.214 -11.591 -40.343 1.00 59.44 171 VAL A CA 1
ATOM 1353 C C . VAL A 1 171 ? 20.883 -11.181 -39.711 1.00 59.44 171 VAL A C 1
ATOM 1355 O O . VAL A 1 171 ? 20.901 -10.449 -38.718 1.00 59.44 171 VAL A O 1
ATOM 1358 N N . PRO A 1 172 ? 19.730 -11.592 -40.268 1.00 69.25 172 PRO A N 1
ATOM 1359 C CA . PRO A 1 172 ? 18.439 -11.264 -39.686 1.00 69.25 172 PRO A CA 1
ATOM 1360 C C . PRO A 1 172 ? 18.390 -11.781 -38.249 1.00 69.25 172 PRO A C 1
ATOM 1362 O O . PRO A 1 172 ? 18.539 -12.980 -38.007 1.00 69.25 172 PRO A O 1
ATOM 1365 N N . ILE A 1 173 ? 18.214 -10.868 -37.294 1.00 70.12 173 ILE A N 1
ATOM 1366 C CA . ILE A 1 173 ? 18.071 -11.212 -35.882 1.00 70.12 173 ILE A CA 1
ATOM 1367 C C . ILE A 1 173 ? 16.828 -12.104 -35.743 1.00 70.12 173 ILE A C 1
ATOM 1369 O O . ILE A 1 173 ? 15.719 -11.691 -36.085 1.00 70.12 173 ILE A O 1
ATOM 1373 N N . LYS A 1 174 ? 17.014 -13.347 -35.282 1.00 77.31 174 LYS A N 1
ATOM 1374 C CA . LYS A 1 174 ? 15.937 -14.329 -35.101 1.00 77.31 174 LYS A CA 1
ATOM 1375 C C . LYS A 1 174 ? 15.524 -14.366 -33.633 1.00 77.31 174 LYS A C 1
ATOM 1377 O O . LYS A 1 174 ? 16.360 -14.596 -32.768 1.00 77.31 174 LYS A O 1
ATOM 1382 N N . TYR A 1 175 ? 14.236 -14.168 -33.368 1.00 81.38 175 TYR A N 1
ATOM 1383 C CA . TYR A 1 175 ? 13.661 -14.238 -32.024 1.00 81.38 175 TYR A CA 1
ATOM 1384 C C . TYR A 1 175 ? 13.011 -15.607 -31.761 1.00 81.38 175 TYR A C 1
ATOM 1386 O O . TYR A 1 175 ? 12.517 -16.224 -32.710 1.00 81.38 175 TYR A O 1
ATOM 1394 N N . PRO A 1 176 ? 12.933 -16.060 -30.494 1.00 84.50 176 PRO A N 1
ATOM 1395 C CA . PRO A 1 176 ? 13.511 -15.445 -29.292 1.00 84.50 176 PRO A CA 1
ATOM 1396 C C . PRO A 1 176 ? 15.038 -15.623 -29.224 1.00 84.50 176 PRO A C 1
ATOM 1398 O O . PRO A 1 176 ? 15.559 -16.670 -29.598 1.00 84.50 176 PRO A O 1
ATOM 1401 N N . MET A 1 177 ? 15.743 -14.596 -28.749 1.00 79.94 177 MET A N 1
ATOM 1402 C CA . MET A 1 177 ? 17.199 -14.589 -28.574 1.00 79.94 177 MET A CA 1
ATOM 1403 C C . MET A 1 177 ? 17.550 -14.211 -27.136 1.00 79.94 177 MET A C 1
ATOM 1405 O O . MET A 1 177 ? 16.770 -13.530 -26.477 1.00 79.94 177 MET A O 1
ATOM 1409 N N . ASP A 1 178 ? 18.714 -14.653 -26.678 1.00 80.38 178 ASP A N 1
ATOM 1410 C CA . ASP A 1 178 ? 19.284 -14.257 -25.391 1.00 80.38 178 ASP A CA 1
ATOM 1411 C C . ASP A 1 178 ? 19.726 -12.781 -25.435 1.00 80.38 178 ASP A C 1
ATOM 1413 O O . ASP A 1 178 ? 20.286 -12.332 -26.442 1.00 80.38 178 ASP A O 1
ATOM 1417 N N . ASP A 1 179 ? 19.497 -12.040 -24.350 1.00 79.25 179 ASP A N 1
ATOM 1418 C CA . ASP A 1 179 ? 19.826 -10.616 -24.210 1.00 79.25 179 ASP A CA 1
ATOM 1419 C C . ASP A 1 179 ? 21.320 -10.350 -24.457 1.00 79.25 179 ASP A C 1
ATOM 1421 O O . ASP A 1 179 ? 21.692 -9.316 -25.014 1.00 79.25 179 ASP A O 1
ATOM 1425 N N . LEU A 1 180 ? 22.189 -11.312 -24.120 1.00 76.12 180 LEU A N 1
ATOM 1426 C CA . LEU A 1 180 ? 23.636 -11.213 -24.349 1.00 76.12 180 LEU A CA 1
ATOM 1427 C C . LEU A 1 180 ? 24.034 -11.272 -25.832 1.00 76.12 180 LEU A C 1
ATOM 1429 O O . LEU A 1 180 ? 25.156 -10.908 -26.187 1.00 76.12 180 LEU A O 1
ATOM 1433 N N . LEU A 1 181 ? 23.143 -11.755 -26.701 1.00 76.12 181 LEU A N 1
ATOM 1434 C CA . LEU A 1 181 ? 23.377 -11.864 -28.142 1.00 76.12 181 LEU A CA 1
ATOM 1435 C C . LEU A 1 181 ? 22.915 -10.614 -28.903 1.00 76.12 181 LEU A C 1
ATOM 1437 O O . LEU A 1 181 ? 23.161 -10.510 -30.109 1.00 76.12 181 LEU A O 1
ATOM 1441 N N . LEU A 1 182 ? 22.249 -9.676 -28.221 1.00 77.31 182 LEU A N 1
ATOM 1442 C CA . LEU A 1 182 ? 21.803 -8.417 -28.800 1.00 77.31 182 LEU A CA 1
ATOM 1443 C C . LEU A 1 182 ? 23.017 -7.501 -29.002 1.00 77.31 182 LEU A C 1
ATOM 1445 O O . LEU A 1 182 ? 23.734 -7.170 -28.059 1.00 77.31 182 LEU A O 1
ATOM 1449 N N . ARG A 1 183 ? 23.273 -7.099 -30.248 1.00 74.69 183 ARG A N 1
ATOM 1450 C CA . ARG A 1 183 ? 24.348 -6.151 -30.566 1.00 74.69 183 ARG A CA 1
ATOM 1451 C C . ARG A 1 183 ? 23.787 -4.728 -30.584 1.00 74.69 183 ARG A C 1
ATOM 1453 O O . ARG A 1 183 ? 22.682 -4.556 -31.097 1.00 74.69 183 ARG A O 1
ATOM 1460 N N . PRO A 1 184 ? 24.532 -3.726 -30.086 1.00 71.19 184 PRO A N 1
ATOM 1461 C CA . PRO A 1 184 ? 24.128 -2.329 -30.201 1.00 71.19 184 PRO A CA 1
ATOM 1462 C C . PRO A 1 184 ? 23.934 -1.922 -31.669 1.00 71.19 184 PRO A C 1
ATOM 1464 O O . PRO A 1 184 ? 24.749 -2.274 -32.526 1.00 71.19 184 PRO A O 1
ATOM 1467 N N . THR A 1 185 ? 22.862 -1.189 -31.947 1.00 75.19 185 THR A N 1
ATOM 1468 C CA . THR A 1 185 ? 22.537 -0.578 -33.245 1.00 75.19 185 THR A CA 1
ATOM 1469 C C . THR A 1 185 ? 23.052 0.866 -33.284 1.00 75.19 185 THR A C 1
ATOM 1471 O O . THR A 1 185 ? 23.270 1.474 -32.243 1.00 75.19 185 THR A O 1
ATOM 1474 N N . GLU A 1 186 ? 23.219 1.461 -34.469 1.00 72.62 186 GLU A N 1
ATOM 1475 C CA . GLU A 1 186 ? 23.709 2.847 -34.635 1.00 72.62 186 GLU A CA 1
ATOM 1476 C C . GLU A 1 186 ? 22.856 3.918 -33.921 1.00 72.62 186 GLU A C 1
ATOM 1478 O O . GLU A 1 186 ? 23.341 5.016 -33.660 1.00 72.62 186 GLU A O 1
ATOM 1483 N N . GLY A 1 187 ? 21.598 3.606 -33.587 1.00 75.25 187 GLY A N 1
ATOM 1484 C CA . GLY A 1 187 ? 20.712 4.466 -32.796 1.00 75.25 187 GLY A CA 1
ATOM 1485 C C . GLY A 1 187 ? 20.780 4.244 -31.281 1.00 75.25 187 GLY A C 1
ATOM 1486 O O . GLY A 1 187 ? 20.146 4.994 -30.538 1.00 75.25 187 GLY A O 1
ATOM 1487 N N . ASP A 1 188 ? 21.516 3.231 -30.814 1.00 73.38 188 ASP A N 1
ATOM 1488 C CA . ASP A 1 188 ? 21.653 2.971 -29.387 1.00 73.38 188 ASP A CA 1
ATOM 1489 C C . ASP A 1 188 ? 22.642 3.967 -28.772 1.00 73.38 188 ASP A C 1
ATOM 1491 O O . ASP A 1 188 ? 23.729 4.193 -29.319 1.00 73.38 188 ASP A O 1
ATOM 1495 N N . PRO A 1 189 ? 22.308 4.572 -27.617 1.00 77.00 189 PRO A N 1
ATOM 1496 C CA . PRO A 1 189 ? 23.253 5.416 -26.913 1.00 77.00 189 PRO A CA 1
ATOM 1497 C C . PRO A 1 189 ? 24.489 4.578 -26.606 1.00 77.00 189 PRO A C 1
ATOM 1499 O O . PRO A 1 189 ? 24.384 3.470 -26.077 1.00 77.00 189 PRO A O 1
ATOM 1502 N N . ALA A 1 190 ? 25.666 5.105 -26.937 1.00 71.00 190 ALA A N 1
ATOM 1503 C CA . ALA A 1 190 ? 26.910 4.417 -26.658 1.00 71.00 190 ALA A CA 1
ATOM 1504 C C . ALA A 1 190 ? 26.968 4.141 -25.143 1.00 71.00 190 ALA A C 1
ATOM 1506 O O . ALA A 1 190 ? 27.092 5.070 -24.342 1.00 71.00 190 ALA A O 1
ATOM 1507 N N . LEU A 1 191 ? 26.816 2.869 -24.746 1.00 67.31 191 LEU A N 1
ATOM 1508 C CA . LEU A 1 191 ? 26.836 2.410 -23.352 1.00 67.31 191 LEU A CA 1
ATOM 1509 C C . LEU A 1 191 ? 28.280 2.473 -22.829 1.00 67.31 191 LEU A C 1
ATOM 1511 O O . LEU A 1 191 ? 28.906 1.464 -22.517 1.00 67.31 191 LEU A O 1
ATOM 1515 N N . LEU A 1 192 ? 28.848 3.681 -22.812 1.00 66.19 192 LEU A N 1
ATOM 1516 C CA . LEU A 1 192 ? 30.289 3.923 -22.764 1.00 66.19 192 LEU A CA 1
ATOM 1517 C C . LEU A 1 192 ? 30.928 3.654 -21.408 1.00 66.19 192 LEU A C 1
ATOM 1519 O O . LEU A 1 192 ? 32.146 3.765 -21.304 1.00 66.19 192 LEU A O 1
ATOM 1523 N N . LYS A 1 193 ? 30.159 3.278 -20.386 1.00 68.88 193 LYS A N 1
ATOM 1524 C CA . LYS A 1 193 ? 30.669 2.681 -19.148 1.00 68.88 193 LYS A CA 1
ATOM 1525 C C . LYS A 1 193 ? 29.509 2.180 -18.304 1.00 68.88 193 LYS A C 1
ATOM 1527 O O . LYS A 1 193 ? 28.488 2.852 -18.178 1.00 68.88 193 LYS A O 1
ATOM 1532 N N . ARG A 1 194 ? 29.706 1.021 -17.666 1.00 74.81 194 ARG A N 1
ATOM 1533 C CA . ARG A 1 194 ? 28.886 0.613 -16.521 1.00 74.81 194 ARG A CA 1
ATOM 1534 C C . ARG A 1 194 ? 28.897 1.775 -15.513 1.00 74.81 194 ARG A C 1
ATOM 1536 O O . ARG A 1 194 ? 29.990 2.269 -15.224 1.00 74.81 194 ARG A O 1
ATOM 1543 N N . PRO A 1 195 ? 27.737 2.205 -14.986 1.00 74.31 195 PRO A N 1
ATOM 1544 C CA . PRO A 1 195 ? 27.699 3.203 -13.927 1.00 74.31 195 PRO A CA 1
ATOM 1545 C C . PRO A 1 195 ? 28.649 2.797 -12.803 1.00 74.31 195 PRO A C 1
ATOM 1547 O O . PRO A 1 195 ? 28.712 1.620 -12.433 1.00 74.31 195 PRO A O 1
ATOM 1550 N N . HIS A 1 196 ? 29.415 3.750 -12.281 1.00 75.12 196 HIS A N 1
ATOM 1551 C CA . HIS A 1 196 ? 30.233 3.475 -11.109 1.00 75.12 196 HIS A CA 1
ATOM 1552 C C . HIS A 1 196 ? 29.315 3.067 -9.956 1.00 75.12 196 HIS A C 1
ATOM 1554 O O . HIS A 1 196 ? 28.231 3.627 -9.794 1.00 75.12 196 HIS A O 1
ATOM 1560 N N . LEU A 1 197 ? 29.737 2.063 -9.184 1.00 75.44 197 LEU A N 1
ATOM 1561 C CA . LEU A 1 197 ? 29.016 1.676 -7.978 1.00 75.44 197 LEU A CA 1
ATOM 1562 C C . LEU A 1 197 ? 28.893 2.908 -7.080 1.00 75.44 197 LEU A C 1
ATOM 1564 O O . LEU A 1 197 ? 29.894 3.574 -6.818 1.00 75.44 197 LEU A O 1
ATOM 1568 N N . ALA A 1 198 ? 27.674 3.192 -6.631 1.00 71.88 198 ALA A N 1
ATOM 1569 C CA . ALA A 1 198 ? 27.417 4.222 -5.640 1.00 71.88 198 ALA A CA 1
ATOM 1570 C C . ALA A 1 198 ? 28.198 3.879 -4.359 1.00 71.88 198 ALA A C 1
ATOM 1572 O O . ALA A 1 198 ? 28.032 2.802 -3.781 1.00 71.88 198 ALA A O 1
ATOM 1573 N N . THR A 1 199 ? 29.111 4.762 -3.962 1.00 75.00 199 THR A N 1
ATOM 1574 C CA . THR A 1 199 ? 29.893 4.658 -2.716 1.00 75.00 199 THR A CA 1
ATOM 1575 C C . THR A 1 199 ? 29.640 5.843 -1.790 1.00 75.00 199 THR A C 1
ATOM 1577 O O . THR A 1 199 ? 30.366 6.031 -0.820 1.00 75.00 199 THR A O 1
ATOM 1580 N N . ASP A 1 200 ? 28.640 6.656 -2.105 1.00 82.62 200 ASP A N 1
ATOM 1581 C CA . ASP A 1 200 ? 28.252 7.901 -1.445 1.00 82.62 200 ASP A CA 1
ATOM 1582 C C . ASP A 1 200 ? 27.372 7.678 -0.205 1.00 82.62 200 ASP A C 1
ATOM 1584 O O . ASP A 1 200 ? 26.566 8.531 0.159 1.00 82.62 200 ASP A O 1
ATOM 1588 N N . PHE A 1 201 ? 27.567 6.550 0.483 1.00 85.56 201 PHE A N 1
ATOM 1589 C CA . PHE A 1 201 ? 26.924 6.295 1.764 1.00 85.56 201 PHE A CA 1
ATOM 1590 C C . PHE A 1 201 ? 27.486 7.233 2.843 1.00 85.56 201 PHE A C 1
ATOM 1592 O O . PHE A 1 201 ? 28.698 7.406 2.987 1.00 85.56 201 PHE A O 1
ATOM 1599 N N . ARG A 1 202 ? 26.588 7.814 3.636 1.00 86.69 202 ARG A N 1
ATOM 1600 C CA . ARG A 1 202 ? 26.874 8.579 4.856 1.00 86.69 202 ARG A CA 1
ATOM 1601 C C . ARG A 1 202 ? 27.342 7.676 5.993 1.00 86.69 202 ARG A C 1
ATOM 1603 O O . ARG A 1 202 ? 28.051 8.141 6.886 1.00 86.69 202 ARG A O 1
ATOM 1610 N N . VAL A 1 203 ? 26.953 6.400 5.973 1.00 87.38 203 VAL A N 1
ATOM 1611 C CA . VAL A 1 203 ? 27.443 5.404 6.932 1.00 87.38 203 VAL A CA 1
ATOM 1612 C C . VAL A 1 203 ? 28.850 4.916 6.559 1.00 87.38 203 VAL A C 1
ATOM 1614 O O . VAL A 1 203 ? 29.181 4.817 5.375 1.00 87.38 203 VAL A O 1
ATOM 1617 N N . PRO A 1 204 ? 29.697 4.560 7.542 1.00 89.81 204 PRO A N 1
ATOM 1618 C CA . PRO A 1 204 ? 30.999 3.972 7.258 1.00 89.81 204 PRO A CA 1
ATOM 1619 C C . PRO A 1 204 ? 30.895 2.724 6.372 1.00 89.81 204 PRO A C 1
ATOM 1621 O O . PRO A 1 204 ? 30.016 1.884 6.561 1.00 89.81 204 PRO A O 1
ATOM 1624 N N . ARG A 1 205 ? 31.839 2.564 5.434 1.00 87.62 205 ARG A N 1
ATOM 1625 C CA . ARG A 1 205 ? 31.790 1.537 4.374 1.00 87.62 205 ARG A CA 1
ATOM 1626 C C . ARG A 1 205 ? 31.599 0.104 4.884 1.00 87.62 205 ARG A C 1
ATOM 1628 O O . ARG A 1 205 ? 30.991 -0.709 4.199 1.00 87.62 205 ARG A O 1
ATOM 1635 N N . TYR A 1 206 ? 32.113 -0.203 6.072 1.00 90.38 206 TYR A N 1
ATOM 1636 C CA . TYR A 1 206 ? 32.009 -1.525 6.688 1.00 90.38 206 TYR A CA 1
ATOM 1637 C C . TYR A 1 206 ? 30.609 -1.842 7.243 1.00 90.38 206 TYR A C 1
ATOM 1639 O O . TYR A 1 206 ? 30.287 -3.014 7.369 1.00 90.38 206 TYR A O 1
ATOM 1647 N N . TYR A 1 207 ? 29.760 -0.836 7.488 1.00 90.44 207 TYR A N 1
ATOM 1648 C CA . TYR A 1 207 ? 28.362 -1.014 7.909 1.00 90.44 207 TYR A CA 1
ATOM 1649 C C . TYR A 1 207 ? 27.355 -0.939 6.755 1.00 90.44 207 TYR A C 1
ATOM 1651 O O . TYR A 1 207 ? 26.162 -1.131 6.970 1.00 90.44 207 TYR A O 1
ATOM 1659 N N . VAL A 1 208 ? 27.800 -0.670 5.523 1.00 91.06 208 VAL A N 1
ATOM 1660 C CA . VAL A 1 208 ? 26.900 -0.576 4.359 1.00 91.06 208 VAL A CA 1
ATOM 1661 C C . VAL A 1 208 ? 26.158 -1.895 4.132 1.00 91.06 208 VAL A C 1
ATOM 1663 O O . VAL A 1 208 ? 24.969 -1.883 3.837 1.00 91.06 208 VAL A O 1
ATOM 1666 N N . GLY A 1 209 ? 26.834 -3.034 4.313 1.00 92.00 209 GLY A N 1
ATOM 1667 C CA . GLY A 1 209 ? 26.198 -4.350 4.206 1.00 92.00 209 GLY A CA 1
ATOM 1668 C C . GLY A 1 209 ? 25.078 -4.541 5.229 1.00 92.00 209 GLY A C 1
ATOM 1669 O O . GLY A 1 209 ? 23.977 -4.944 4.860 1.00 92.00 209 GLY A O 1
ATOM 1670 N N . ASP A 1 210 ? 25.332 -4.178 6.487 1.00 93.75 210 ASP A N 1
ATOM 1671 C CA . ASP A 1 210 ? 24.346 -4.280 7.567 1.00 93.75 210 ASP A CA 1
ATOM 1672 C C . ASP A 1 210 ? 23.164 -3.331 7.343 1.00 93.75 210 ASP A C 1
ATOM 1674 O O . ASP A 1 210 ? 22.012 -3.728 7.504 1.00 93.75 210 ASP A O 1
ATOM 1678 N N . LEU A 1 211 ? 23.434 -2.098 6.896 1.00 93.00 211 LEU A N 1
ATOM 1679 C CA . LEU A 1 211 ? 22.402 -1.131 6.524 1.00 93.00 211 LEU A CA 1
ATOM 1680 C C . LEU A 1 211 ? 21.477 -1.700 5.444 1.00 93.00 211 LEU A C 1
ATOM 1682 O O . LEU A 1 211 ? 20.256 -1.641 5.586 1.00 93.00 211 LEU A O 1
ATOM 1686 N N . LEU A 1 212 ? 22.054 -2.255 4.375 1.00 94.06 212 LEU A N 1
ATOM 1687 C CA . LEU A 1 212 ? 21.290 -2.840 3.274 1.00 94.06 212 LEU A CA 1
ATOM 1688 C C . LEU A 1 212 ? 20.491 -4.061 3.729 1.00 94.06 212 LEU A C 1
ATOM 1690 O O . LEU A 1 212 ? 19.342 -4.205 3.326 1.00 94.06 212 LEU A O 1
ATOM 1694 N N . MET A 1 213 ? 21.063 -4.901 4.592 1.00 95.50 213 MET A N 1
ATOM 1695 C CA . MET A 1 213 ? 20.384 -6.073 5.145 1.00 95.50 213 MET A CA 1
ATOM 1696 C C . MET A 1 213 ? 19.174 -5.677 6.005 1.00 95.50 213 MET A C 1
ATOM 1698 O O . MET A 1 213 ? 18.080 -6.213 5.820 1.00 95.50 213 MET A O 1
ATOM 1702 N N . VAL A 1 214 ? 19.333 -4.689 6.892 1.00 95.00 214 VAL A N 1
ATOM 1703 C CA . VAL A 1 214 ? 18.231 -4.171 7.719 1.00 95.00 214 VAL A CA 1
ATOM 1704 C C . VAL A 1 214 ? 17.170 -3.487 6.854 1.00 95.00 214 VAL A C 1
ATOM 1706 O O . VAL A 1 214 ? 15.971 -3.696 7.065 1.00 95.00 214 VAL A O 1
ATOM 1709 N N . TRP A 1 215 ? 17.588 -2.695 5.863 1.00 95.62 215 TRP A N 1
ATOM 1710 C CA . TRP A 1 215 ? 16.676 -2.022 4.940 1.00 95.62 215 TRP A CA 1
ATOM 1711 C C . TRP A 1 215 ? 15.871 -3.008 4.087 1.00 95.62 215 TRP A C 1
ATOM 1713 O O . TRP A 1 215 ? 14.655 -2.843 3.961 1.00 95.62 215 TRP A O 1
ATOM 1723 N N . ASP A 1 216 ? 16.520 -4.033 3.532 1.00 95.75 216 ASP A N 1
ATOM 1724 C CA . ASP A 1 216 ? 15.873 -5.064 2.716 1.00 95.75 216 ASP A CA 1
ATOM 1725 C C . ASP A 1 216 ? 14.838 -5.845 3.532 1.00 95.75 216 ASP A C 1
ATOM 1727 O O . ASP A 1 216 ? 13.702 -6.025 3.087 1.00 95.75 216 ASP A O 1
ATOM 1731 N N . PHE A 1 217 ? 15.172 -6.201 4.778 1.00 95.56 217 PHE A N 1
ATOM 1732 C CA . PHE A 1 217 ? 14.228 -6.821 5.706 1.00 95.56 217 PHE A CA 1
ATOM 1733 C C . PHE A 1 217 ? 13.013 -5.918 5.971 1.00 95.56 217 PHE A C 1
ATOM 1735 O O . PHE A 1 217 ? 11.867 -6.343 5.803 1.00 95.56 217 PHE A O 1
ATOM 1742 N N . CYS A 1 218 ? 13.239 -4.652 6.337 1.00 94.75 218 CYS A N 1
ATOM 1743 C CA . CYS A 1 218 ? 12.146 -3.717 6.611 1.00 94.75 218 CYS A CA 1
ATOM 1744 C C . CYS A 1 218 ? 11.280 -3.462 5.369 1.00 94.75 218 CYS A C 1
ATOM 1746 O O . CYS A 1 218 ? 10.060 -3.362 5.480 1.00 94.75 218 CYS A O 1
ATOM 1748 N N . SER A 1 219 ? 11.888 -3.406 4.184 1.00 93.69 219 SER A N 1
ATOM 1749 C CA . SER A 1 219 ? 11.182 -3.182 2.919 1.00 93.69 219 SER A CA 1
ATOM 1750 C C . SER A 1 219 ? 10.359 -4.401 2.501 1.00 93.69 219 SER A C 1
ATOM 1752 O O . SER A 1 219 ? 9.194 -4.267 2.118 1.00 93.69 219 SER A O 1
ATOM 1754 N N . SER A 1 220 ? 10.930 -5.600 2.634 1.00 95.69 220 SER A N 1
ATOM 1755 C CA . SER A 1 220 ? 10.281 -6.865 2.277 1.00 95.69 220 SER A CA 1
ATOM 1756 C C . SER A 1 220 ? 9.131 -7.216 3.224 1.00 95.69 220 SER A C 1
ATOM 1758 O O . SER A 1 220 ? 8.056 -7.629 2.782 1.00 95.69 220 SER A O 1
ATOM 1760 N N . PHE A 1 221 ? 9.320 -7.000 4.530 1.00 94.19 221 PHE A N 1
ATOM 1761 C CA . PHE A 1 221 ? 8.346 -7.357 5.567 1.00 94.19 221 PHE A CA 1
ATOM 1762 C C . PHE A 1 221 ? 7.549 -6.164 6.107 1.00 94.19 221 PHE A C 1
ATOM 1764 O O . PHE A 1 221 ? 6.720 -6.342 7.000 1.00 94.19 221 PHE A O 1
ATOM 1771 N N . GLY A 1 222 ? 7.710 -4.962 5.546 1.00 92.12 222 GLY A N 1
ATOM 1772 C CA . GLY A 1 222 ? 7.114 -3.732 6.081 1.00 92.12 222 GLY A CA 1
ATOM 1773 C C . GLY A 1 222 ? 5.597 -3.795 6.244 1.00 92.12 222 GLY A C 1
ATOM 1774 O O . GLY A 1 222 ? 5.062 -3.376 7.265 1.00 92.12 222 GLY A O 1
ATOM 1775 N N . ARG A 1 223 ? 4.886 -4.438 5.307 1.00 91.19 223 ARG A N 1
ATOM 1776 C CA . ARG A 1 223 ? 3.428 -4.650 5.422 1.00 91.19 223 ARG A CA 1
ATOM 1777 C C . ARG A 1 223 ? 3.039 -5.576 6.574 1.00 91.19 223 ARG A C 1
ATOM 1779 O O . ARG A 1 223 ? 1.984 -5.384 7.162 1.00 91.19 223 ARG A O 1
ATOM 1786 N N . LEU A 1 224 ? 3.857 -6.586 6.870 1.00 90.75 224 LEU A N 1
ATOM 1787 C CA . LEU A 1 224 ? 3.612 -7.529 7.966 1.00 90.75 224 LEU A CA 1
ATOM 1788 C C . LEU A 1 224 ? 3.961 -6.907 9.321 1.00 90.75 224 LEU A C 1
ATOM 1790 O O . LEU A 1 224 ? 3.273 -7.156 10.309 1.00 90.75 224 LEU A O 1
ATOM 1794 N N . LEU A 1 225 ? 4.997 -6.067 9.343 1.00 89.94 225 LEU A N 1
ATOM 1795 C CA . LEU A 1 225 ? 5.433 -5.312 10.516 1.00 89.94 225 LEU A CA 1
ATOM 1796 C C . LEU A 1 225 ? 4.581 -4.055 10.771 1.00 89.94 225 LEU A C 1
ATOM 1798 O O . LEU A 1 225 ? 4.692 -3.464 11.839 1.00 89.94 225 LEU A O 1
ATOM 1802 N N . ASN A 1 226 ? 3.695 -3.682 9.838 1.00 89.69 226 ASN A N 1
ATOM 1803 C CA . ASN A 1 226 ? 2.949 -2.416 9.824 1.00 89.69 226 ASN A CA 1
ATOM 1804 C C . ASN A 1 226 ? 3.859 -1.177 9.868 1.00 89.69 226 ASN A C 1
ATOM 1806 O O . ASN A 1 226 ? 3.508 -0.181 10.495 1.00 89.69 226 ASN A O 1
ATOM 1810 N N . LEU A 1 227 ? 5.014 -1.253 9.205 1.00 91.81 227 LEU A N 1
ATOM 1811 C CA . LEU A 1 227 ? 5.926 -0.127 9.036 1.00 91.81 227 LEU A CA 1
ATOM 1812 C C . LEU A 1 227 ? 5.398 0.846 7.983 1.00 91.81 227 LEU A C 1
ATOM 1814 O O . LEU A 1 227 ? 4.903 0.439 6.923 1.00 91.81 227 LEU A O 1
ATOM 1818 N N . SER A 1 228 ? 5.562 2.136 8.258 1.00 91.25 228 SER A N 1
ATOM 1819 C CA . SER A 1 228 ? 5.460 3.176 7.247 1.00 91.25 228 SER A CA 1
ATOM 1820 C C . SER A 1 228 ? 6.491 2.927 6.129 1.00 91.25 228 SER A C 1
ATOM 1822 O O . SER A 1 228 ? 7.601 2.461 6.391 1.00 91.25 228 SER A O 1
ATOM 1824 N N . PRO A 1 229 ? 6.139 3.150 4.850 1.00 92.12 229 PRO A N 1
ATOM 1825 C CA . PRO A 1 229 ? 7.095 2.985 3.763 1.00 92.12 229 PRO A CA 1
ATOM 1826 C C . PRO A 1 229 ? 8.155 4.091 3.825 1.00 92.12 229 PRO A C 1
ATOM 1828 O O . PRO A 1 229 ? 7.810 5.271 3.862 1.00 92.12 229 PRO A O 1
ATOM 1831 N N . PHE A 1 230 ? 9.431 3.712 3.773 1.00 94.69 230 PHE A N 1
ATOM 1832 C CA . PHE A 1 230 ? 10.564 4.639 3.769 1.00 94.69 230 PHE A CA 1
ATOM 1833 C C . PHE A 1 230 ? 11.638 4.212 2.762 1.00 94.69 230 PHE A C 1
ATOM 1835 O O . PHE A 1 230 ? 11.746 3.036 2.402 1.00 94.69 230 PHE A O 1
ATOM 1842 N N . SER A 1 231 ? 12.427 5.173 2.279 1.00 94.25 231 SER A N 1
ATOM 1843 C CA . SER A 1 231 ? 13.519 4.906 1.338 1.00 94.25 231 SER A CA 1
ATOM 1844 C C . SER A 1 231 ? 14.816 4.509 2.052 1.00 94.25 231 SER A C 1
ATOM 1846 O O . SER A 1 231 ? 14.992 4.758 3.245 1.00 94.25 231 SER A O 1
ATOM 1848 N N . LEU A 1 232 ? 15.763 3.919 1.313 1.00 93.62 232 LEU A N 1
ATOM 1849 C CA . LEU A 1 232 ? 17.104 3.625 1.836 1.00 93.62 232 LEU A CA 1
ATOM 1850 C C . LEU A 1 232 ? 17.791 4.898 2.355 1.00 93.62 232 LEU A C 1
ATOM 1852 O O . LEU A 1 232 ? 18.401 4.886 3.421 1.00 93.62 232 LEU A O 1
ATOM 1856 N N . THR A 1 233 ? 17.623 6.007 1.632 1.00 92.06 233 THR A N 1
ATOM 1857 C CA . THR A 1 233 ? 18.148 7.322 2.010 1.00 92.06 233 THR A CA 1
ATOM 1858 C C . THR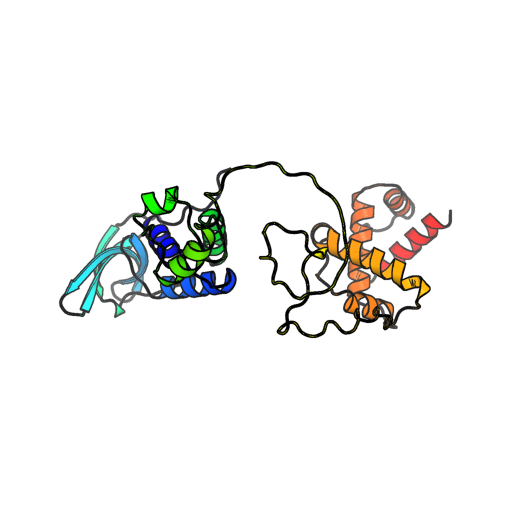 A 1 233 ? 17.532 7.834 3.313 1.00 92.06 233 THR A C 1
ATOM 1860 O O . THR A 1 233 ? 18.232 8.439 4.120 1.00 92.06 233 THR A O 1
ATOM 1863 N N . ASP A 1 234 ? 16.246 7.572 3.565 1.00 93.38 234 ASP A N 1
ATOM 1864 C CA . ASP A 1 234 ? 15.591 7.968 4.820 1.00 93.38 234 ASP A CA 1
ATOM 1865 C C . ASP A 1 234 ? 16.146 7.192 6.015 1.00 93.38 234 ASP A C 1
ATOM 1867 O O . ASP A 1 234 ? 16.424 7.792 7.053 1.00 93.38 234 ASP A O 1
ATOM 1871 N N . LEU A 1 235 ? 16.360 5.879 5.864 1.00 93.31 235 LEU A N 1
ATOM 1872 C CA . LEU A 1 235 ? 16.961 5.049 6.912 1.00 93.31 235 LEU A CA 1
ATOM 1873 C C . LEU A 1 235 ? 18.401 5.480 7.206 1.00 93.31 235 LEU A C 1
ATOM 1875 O O . LEU A 1 235 ? 18.778 5.636 8.366 1.00 93.31 235 LEU A O 1
ATOM 1879 N N . GLU A 1 236 ? 19.191 5.717 6.160 1.00 92.25 236 GLU A N 1
ATOM 1880 C CA . GLU A 1 236 ? 20.554 6.225 6.290 1.00 92.25 236 GLU A CA 1
ATOM 1881 C C . GLU A 1 236 ? 20.589 7.573 7.024 1.00 92.25 236 GLU A C 1
ATOM 1883 O O . GLU A 1 236 ? 21.340 7.748 7.986 1.00 92.25 236 GLU A O 1
ATOM 1888 N N . ASN A 1 237 ? 19.729 8.514 6.625 1.00 90.75 237 ASN A N 1
ATOM 1889 C CA . ASN A 1 237 ? 19.613 9.809 7.287 1.00 90.75 237 ASN A CA 1
ATOM 1890 C C . ASN A 1 237 ? 19.168 9.678 8.743 1.00 90.75 237 ASN A C 1
ATOM 1892 O O . ASN A 1 237 ? 19.652 10.428 9.589 1.00 90.75 237 ASN A O 1
ATOM 1896 N N . ALA A 1 238 ? 18.266 8.739 9.035 1.00 92.44 238 ALA A N 1
ATOM 1897 C CA . ALA A 1 238 ? 17.785 8.486 10.383 1.00 92.44 238 ALA A CA 1
ATOM 1898 C C . ALA A 1 238 ? 18.898 7.949 11.296 1.00 92.44 238 ALA A C 1
ATOM 1900 O O . ALA A 1 238 ? 18.997 8.393 12.436 1.00 92.44 238 ALA A O 1
ATOM 1901 N N . ILE A 1 239 ? 19.765 7.064 10.786 1.00 90.62 239 ILE A N 1
ATOM 1902 C CA . ILE A 1 239 ? 20.922 6.517 11.519 1.00 90.62 239 ILE A CA 1
ATOM 1903 C C . ILE A 1 239 ? 21.999 7.582 11.745 1.00 90.62 239 ILE A C 1
ATOM 1905 O O . ILE A 1 239 ? 22.595 7.642 12.818 1.00 90.62 239 ILE A O 1
ATOM 1909 N N . CYS A 1 240 ? 22.250 8.436 10.752 1.00 88.19 240 CYS A N 1
ATOM 1910 C CA . CYS A 1 240 ? 23.235 9.511 10.868 1.00 88.19 240 CYS A CA 1
ATOM 1911 C C . CYS A 1 240 ? 22.730 10.725 11.670 1.00 88.19 240 CYS A C 1
ATOM 1913 O O . CYS A 1 240 ? 23.490 11.675 11.884 1.00 88.19 240 CYS A O 1
ATOM 1915 N N . HIS A 1 241 ? 21.462 10.738 12.091 1.00 87.62 241 HIS A N 1
ATOM 1916 C CA . HIS A 1 241 ? 20.899 11.829 12.874 1.00 87.62 241 HIS A CA 1
ATOM 1917 C C . HIS A 1 241 ? 21.387 11.773 14.329 1.00 87.62 241 HIS A C 1
ATOM 1919 O O . HIS A 1 241 ? 21.487 10.705 14.923 1.00 87.62 241 HIS A O 1
ATOM 1925 N N . LYS A 1 242 ? 21.701 12.934 14.921 1.00 78.81 242 LYS A N 1
ATOM 1926 C CA . LYS A 1 242 ? 22.216 13.008 16.304 1.00 78.81 242 LYS A CA 1
ATOM 1927 C C . LYS A 1 242 ? 21.140 12.752 17.360 1.00 78.81 242 LYS A C 1
ATOM 1929 O O . LYS A 1 242 ? 21.465 12.342 18.469 1.00 78.81 242 LYS A O 1
ATOM 1934 N N . GLU A 1 243 ? 19.885 13.026 17.027 1.00 78.31 243 GLU A N 1
ATOM 1935 C CA . GLU A 1 243 ? 18.735 12.841 17.910 1.00 78.31 243 GLU A CA 1
ATOM 1936 C C . GLU A 1 243 ? 17.920 11.610 17.504 1.00 78.31 243 GLU A C 1
ATOM 1938 O O . GLU A 1 243 ? 18.058 11.081 16.399 1.00 78.31 243 GLU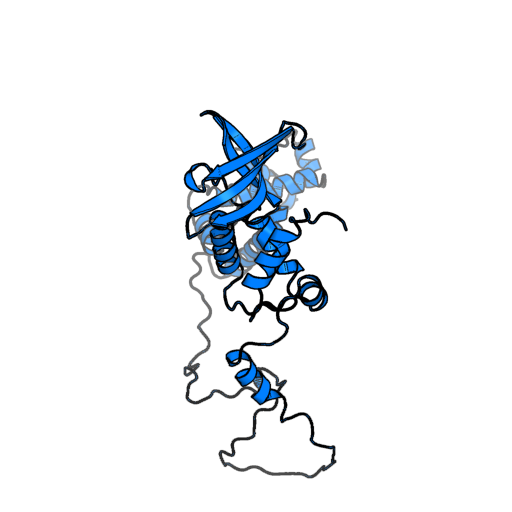 A O 1
ATOM 1943 N N . SER A 1 244 ? 17.043 11.146 18.397 1.00 76.00 244 SER A N 1
ATOM 1944 C CA . SER A 1 244 ? 16.155 10.021 18.107 1.00 76.00 244 SER A CA 1
ATOM 1945 C C . SER A 1 244 ? 15.233 10.348 16.931 1.00 76.00 244 SER A C 1
ATOM 1947 O O . SER A 1 244 ? 14.360 11.210 17.039 1.00 76.00 244 SER A O 1
ATOM 1949 N N . ASN A 1 245 ? 15.399 9.639 15.817 1.00 88.12 245 ASN A N 1
ATOM 1950 C CA . ASN A 1 245 ? 14.532 9.784 14.655 1.00 88.12 245 ASN A CA 1
ATOM 1951 C C . ASN A 1 245 ? 13.278 8.904 14.793 1.00 88.12 245 ASN A C 1
ATOM 1953 O O . ASN A 1 245 ? 13.370 7.740 15.185 1.00 88.12 245 ASN A O 1
ATOM 1957 N N . VAL A 1 246 ? 12.112 9.441 14.422 1.00 89.81 246 VAL A N 1
ATOM 1958 C CA . VAL A 1 246 ? 10.817 8.739 14.481 1.00 89.81 246 VAL A CA 1
ATOM 1959 C C . VAL A 1 246 ? 10.841 7.413 13.712 1.00 89.81 246 VAL A C 1
ATOM 1961 O O . VAL A 1 246 ? 10.280 6.431 14.192 1.00 89.81 246 VAL A O 1
ATOM 1964 N N . LEU A 1 247 ? 11.546 7.353 12.578 1.00 91.88 247 LEU A N 1
ATOM 1965 C CA . LEU A 1 247 ? 11.677 6.141 11.765 1.00 91.88 247 LEU A CA 1
ATOM 1966 C C . LEU A 1 247 ? 12.377 5.014 12.533 1.00 91.88 247 LEU A C 1
ATOM 1968 O O . LEU A 1 247 ? 11.897 3.884 12.544 1.00 91.88 247 LEU A O 1
ATOM 1972 N N . LEU A 1 248 ? 13.477 5.312 13.231 1.00 91.50 248 LEU A N 1
ATOM 1973 C CA . LEU A 1 248 ? 14.190 4.307 14.028 1.00 91.50 248 LEU A CA 1
ATOM 1974 C C . LEU A 1 248 ? 13.341 3.816 15.195 1.00 91.50 248 LEU A C 1
ATOM 1976 O O . LEU A 1 248 ? 13.323 2.622 15.490 1.00 91.50 248 LEU A O 1
ATOM 1980 N N . VAL A 1 249 ? 12.606 4.726 15.834 1.00 91.00 249 VAL A N 1
ATOM 1981 C CA . VAL A 1 249 ? 11.672 4.363 16.901 1.00 91.00 249 VAL A CA 1
ATOM 1982 C C . VAL A 1 249 ? 10.596 3.416 16.377 1.00 91.00 249 VAL A C 1
ATOM 1984 O O . VAL A 1 249 ? 10.291 2.424 17.035 1.00 91.00 249 VAL A O 1
ATOM 1987 N N . GLU A 1 250 ? 10.034 3.695 15.201 1.00 92.44 250 GLU A N 1
ATOM 1988 C CA . GLU A 1 250 ? 9.020 2.848 14.572 1.00 92.44 250 GLU A CA 1
ATOM 1989 C C . GLU A 1 250 ? 9.575 1.452 14.245 1.00 92.44 250 GLU A C 1
ATOM 1991 O O . GLU A 1 250 ? 8.974 0.438 14.617 1.00 92.44 250 GLU A O 1
ATOM 1996 N N . VAL A 1 251 ? 10.761 1.389 13.630 1.00 92.88 251 VAL A N 1
ATOM 1997 C CA . VAL A 1 251 ? 11.455 0.128 13.324 1.00 92.88 251 VAL A CA 1
ATOM 1998 C C . VAL A 1 251 ? 11.710 -0.681 14.596 1.00 92.88 251 VAL A C 1
ATOM 2000 O O . VAL A 1 251 ? 11.310 -1.842 14.679 1.00 92.88 251 VAL A O 1
ATOM 2003 N N . HIS A 1 252 ? 12.285 -0.074 15.636 1.00 91.56 252 HIS A N 1
ATOM 2004 C CA . HIS A 1 252 ? 12.507 -0.767 16.905 1.00 91.56 252 HIS A CA 1
ATOM 2005 C C . HIS A 1 252 ? 11.198 -1.213 17.563 1.00 91.56 252 HIS A C 1
ATOM 2007 O O . HIS A 1 252 ? 11.091 -2.353 18.017 1.00 91.56 252 HIS A O 1
ATOM 2013 N N . ALA A 1 253 ? 10.182 -0.350 17.603 1.00 91.06 253 ALA A N 1
ATOM 2014 C CA . ALA A 1 253 ? 8.916 -0.665 18.249 1.00 91.06 253 ALA A CA 1
ATOM 2015 C C . ALA A 1 253 ? 8.194 -1.832 17.570 1.00 91.06 253 ALA A C 1
ATOM 2017 O O . ALA A 1 253 ? 7.659 -2.698 18.261 1.00 91.06 253 ALA A O 1
ATOM 2018 N N . THR A 1 254 ? 8.172 -1.883 16.239 1.00 91.50 254 THR A N 1
ATOM 2019 C CA . THR A 1 254 ? 7.526 -2.984 15.504 1.00 91.50 254 THR A CA 1
ATOM 2020 C C . THR A 1 254 ? 8.255 -4.310 15.708 1.00 91.50 254 THR A C 1
ATOM 2022 O O . THR A 1 254 ? 7.600 -5.319 15.982 1.00 91.50 254 THR A O 1
ATOM 2025 N N . ILE A 1 255 ? 9.593 -4.308 15.687 1.00 91.88 255 ILE A N 1
ATOM 2026 C CA . ILE A 1 255 ? 10.404 -5.503 15.962 1.00 91.88 255 ILE A CA 1
ATOM 2027 C C . ILE A 1 255 ? 10.180 -5.994 17.398 1.00 91.88 255 ILE A C 1
ATOM 2029 O O . ILE A 1 255 ? 9.928 -7.180 17.609 1.00 91.88 255 ILE A O 1
ATOM 2033 N N . PHE A 1 256 ? 10.187 -5.108 18.398 1.00 92.12 256 PHE A N 1
ATOM 2034 C CA . PHE A 1 256 ? 9.929 -5.524 19.781 1.00 92.12 256 PHE A CA 1
ATOM 2035 C C . PHE A 1 256 ? 8.493 -6.001 19.994 1.00 92.12 256 PHE A C 1
ATOM 2037 O O . PHE A 1 256 ? 8.284 -6.976 20.713 1.00 92.12 256 PHE A O 1
ATOM 2044 N N . HIS A 1 257 ? 7.500 -5.388 19.344 1.00 90.12 257 HIS A N 1
ATOM 2045 C CA . HIS A 1 257 ? 6.136 -5.917 19.367 1.00 90.12 257 HIS A CA 1
ATOM 2046 C C . HIS A 1 257 ? 6.059 -7.323 18.758 1.00 90.12 257 HIS A C 1
ATOM 2048 O O . HIS A 1 257 ? 5.332 -8.163 19.291 1.00 90.12 257 HIS A O 1
ATOM 2054 N N . LEU A 1 258 ? 6.818 -7.600 17.692 1.00 91.06 258 LEU A N 1
ATOM 2055 C CA . LEU A 1 258 ? 6.910 -8.938 17.110 1.00 91.06 258 LEU A CA 1
ATOM 2056 C C . LEU A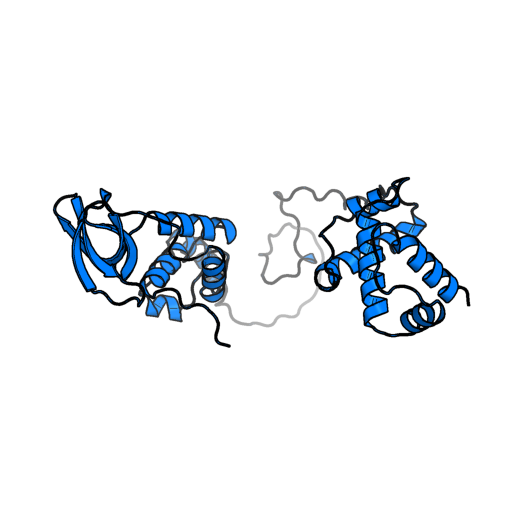 1 258 ? 7.523 -9.939 18.103 1.00 91.06 258 LEU A C 1
ATOM 2058 O O . LEU A 1 258 ? 6.916 -10.978 18.352 1.00 91.06 258 LEU A O 1
ATOM 2062 N N . LEU A 1 259 ? 8.655 -9.599 18.728 1.00 91.00 259 LEU A N 1
ATOM 2063 C CA . LEU A 1 259 ? 9.322 -10.460 19.717 1.00 91.00 259 LEU A CA 1
ATOM 2064 C C . LEU A 1 259 ? 8.455 -10.714 20.963 1.00 91.00 259 LEU A C 1
ATOM 2066 O O . LEU A 1 259 ? 8.423 -11.822 21.493 1.00 91.00 259 LEU A O 1
ATOM 2070 N N . ILE A 1 260 ? 7.710 -9.704 21.424 1.00 90.06 260 ILE A N 1
ATOM 2071 C CA . ILE A 1 260 ? 6.753 -9.845 22.532 1.00 90.06 260 ILE A CA 1
ATOM 2072 C C . ILE A 1 260 ? 5.598 -10.773 22.136 1.00 90.06 260 ILE A C 1
ATOM 2074 O O . ILE A 1 260 ? 5.151 -11.586 22.945 1.00 90.06 260 ILE A O 1
ATOM 2078 N N . LYS A 1 261 ? 5.101 -10.653 20.899 1.00 89.31 261 LYS A N 1
ATOM 2079 C CA . LYS A 1 261 ? 3.987 -11.461 20.388 1.00 89.31 261 LYS A CA 1
ATOM 2080 C C . LYS A 1 261 ? 4.364 -12.933 20.219 1.00 89.31 261 LYS A C 1
ATOM 2082 O O . LYS A 1 261 ? 3.509 -13.786 20.443 1.00 89.31 261 LYS A O 1
ATOM 2087 N N . ASP A 1 262 ? 5.610 -13.207 19.847 1.00 89.94 262 ASP A N 1
ATOM 2088 C CA . ASP A 1 262 ? 6.143 -14.561 19.669 1.00 89.94 262 ASP A CA 1
ATOM 2089 C C . ASP A 1 262 ? 6.179 -15.371 20.980 1.00 89.94 262 ASP A C 1
ATOM 2091 O O . ASP A 1 262 ? 6.103 -16.594 20.962 1.00 89.94 262 ASP A O 1
ATOM 2095 N N . LYS A 1 263 ? 6.204 -14.692 22.140 1.00 88.25 263 LYS A N 1
ATOM 2096 C CA . LYS A 1 263 ? 6.307 -15.308 23.478 1.00 88.25 263 LYS A CA 1
ATOM 2097 C C . LYS A 1 263 ? 7.548 -16.199 23.670 1.00 88.25 263 LYS A C 1
ATOM 2099 O O . LYS A 1 263 ? 7.541 -17.059 24.547 1.00 88.25 263 LYS A O 1
ATOM 2104 N N . GLY A 1 264 ? 8.604 -15.970 22.889 1.00 88.31 264 GLY A N 1
ATOM 2105 C CA . GLY A 1 264 ? 9.892 -16.649 23.031 1.00 88.31 264 GLY A CA 1
ATOM 2106 C C . GLY A 1 264 ? 10.738 -16.138 24.206 1.00 88.31 264 GLY A C 1
ATOM 2107 O O . GLY A 1 264 ? 10.248 -15.491 25.137 1.00 88.31 264 GLY A O 1
ATOM 2108 N N . ASP A 1 265 ? 12.046 -16.383 24.142 1.00 89.75 265 ASP A N 1
ATOM 2109 C CA . ASP A 1 265 ? 12.995 -16.098 25.230 1.00 89.75 265 ASP A CA 1
ATOM 2110 C C . ASP A 1 265 ? 13.002 -14.626 25.661 1.00 89.75 265 ASP A C 1
ATOM 2112 O O . ASP A 1 265 ? 13.015 -14.308 26.853 1.00 89.75 265 ASP A O 1
ATOM 2116 N N . TYR A 1 266 ? 12.914 -13.708 24.694 1.00 89.88 266 TYR A N 1
ATOM 2117 C CA . TYR A 1 266 ? 12.865 -12.277 24.986 1.00 89.88 266 TYR A CA 1
ATOM 2118 C C . TYR A 1 266 ? 11.633 -11.900 25.824 1.00 89.88 266 TYR A C 1
ATOM 2120 O O . TYR A 1 266 ? 11.724 -11.118 26.772 1.00 89.88 266 TYR A O 1
ATOM 2128 N N . PHE A 1 267 ? 10.479 -12.508 25.536 1.00 90.00 267 PHE A N 1
ATOM 2129 C CA . PHE A 1 267 ? 9.262 -12.299 26.316 1.00 90.00 267 PHE A CA 1
ATOM 2130 C C . PHE A 1 267 ? 9.409 -12.817 27.753 1.00 90.00 267 PHE A C 1
ATOM 2132 O O . PHE A 1 267 ? 8.975 -12.142 28.689 1.00 90.00 267 PHE A O 1
ATOM 2139 N N . ALA A 1 268 ? 10.061 -13.967 27.951 1.00 89.81 268 ALA A N 1
ATOM 2140 C CA . ALA A 1 268 ? 10.322 -14.508 29.286 1.00 89.81 268 ALA A CA 1
ATOM 2141 C C . ALA A 1 268 ? 11.193 -13.560 30.134 1.00 89.81 268 ALA A C 1
ATOM 2143 O O . ALA A 1 268 ? 10.916 -13.341 31.315 1.00 89.81 268 ALA A O 1
ATOM 2144 N N . ILE A 1 269 ? 12.200 -12.925 29.525 1.00 88.44 269 ILE A N 1
ATOM 2145 C CA . ILE A 1 269 ? 13.046 -11.931 30.206 1.00 88.44 269 ILE A CA 1
ATOM 2146 C C . ILE A 1 269 ? 12.241 -10.696 30.611 1.00 88.44 269 ILE A C 1
ATOM 2148 O O . ILE A 1 269 ? 12.373 -10.226 31.745 1.00 88.44 269 ILE A O 1
ATOM 2152 N N . LEU A 1 270 ? 11.370 -10.196 29.729 1.00 89.81 270 LEU A N 1
ATOM 2153 C CA . LEU A 1 270 ? 10.497 -9.063 30.049 1.00 89.81 270 LEU A CA 1
ATOM 2154 C C . LEU A 1 270 ? 9.551 -9.381 31.218 1.00 89.81 270 LEU A C 1
ATOM 2156 O O . LEU A 1 270 ? 9.342 -8.525 32.083 1.00 89.81 270 LEU A O 1
ATOM 2160 N N . GLN A 1 271 ? 9.031 -10.611 31.289 1.00 88.00 271 GLN A N 1
ATOM 2161 C CA . GLN A 1 271 ? 8.209 -11.070 32.417 1.00 88.00 271 GLN A CA 1
ATOM 2162 C C . GLN A 1 271 ? 9.005 -11.121 33.724 1.00 88.00 271 GLN A C 1
ATOM 2164 O O . GLN A 1 271 ? 8.551 -10.594 34.741 1.00 88.00 271 GLN A O 1
ATOM 2169 N N . ASN A 1 272 ? 10.224 -11.669 33.691 1.00 87.31 272 ASN A N 1
ATOM 2170 C CA . ASN A 1 272 ? 11.106 -11.721 34.862 1.00 87.31 272 ASN A CA 1
ATOM 2171 C C . ASN A 1 272 ? 11.438 -10.319 35.393 1.00 87.31 272 ASN A C 1
ATOM 2173 O O . ASN A 1 272 ? 11.474 -10.098 36.603 1.00 87.31 272 ASN A O 1
ATOM 2177 N N . LYS A 1 273 ? 11.611 -9.351 34.486 1.00 86.88 273 LYS A N 1
ATOM 2178 C CA . LYS A 1 273 ? 11.827 -7.936 34.816 1.00 86.88 273 LYS A CA 1
ATOM 2179 C C . LYS A 1 273 ? 10.539 -7.172 35.168 1.00 86.88 273 LYS A C 1
ATOM 2181 O O . LYS A 1 273 ? 10.615 -5.984 35.471 1.00 86.88 273 LYS A O 1
ATOM 2186 N N . LYS A 1 274 ? 9.362 -7.815 35.139 1.00 86.38 274 LYS A N 1
ATOM 2187 C CA . LYS A 1 274 ? 8.036 -7.197 35.365 1.00 86.38 274 LYS A CA 1
ATOM 2188 C C . LYS A 1 274 ? 7.784 -5.964 34.480 1.00 86.38 274 LYS A C 1
ATOM 2190 O O . LYS A 1 274 ? 7.136 -4.999 34.895 1.00 86.38 274 LYS A O 1
ATOM 2195 N N . ARG A 1 275 ? 8.306 -5.986 33.250 1.00 85.00 275 ARG A N 1
ATOM 2196 C CA . ARG A 1 275 ? 8.140 -4.911 32.265 1.00 85.00 275 ARG A CA 1
ATOM 2197 C C . ARG A 1 275 ? 6.688 -4.814 31.808 1.00 85.00 275 ARG A C 1
ATOM 2199 O O . ARG A 1 275 ? 6.016 -5.820 31.584 1.00 85.00 275 ARG A O 1
ATOM 2206 N N . LYS A 1 276 ? 6.211 -3.587 31.584 1.00 84.25 276 LYS A N 1
ATOM 2207 C CA . LYS A 1 276 ? 4.969 -3.376 30.826 1.00 84.25 276 LYS A CA 1
ATOM 2208 C C . LYS A 1 276 ? 5.192 -3.887 29.398 1.00 84.25 276 LYS A C 1
ATOM 2210 O O . LYS A 1 276 ? 6.268 -3.700 28.861 1.00 84.25 276 LYS A O 1
ATOM 2215 N N . LEU A 1 277 ? 4.193 -4.507 28.772 1.00 84.50 277 LEU A N 1
ATOM 2216 C CA . LEU A 1 277 ? 4.298 -5.062 27.409 1.00 84.50 277 LEU A CA 1
ATOM 2217 C C . LEU A 1 277 ? 3.813 -4.066 26.346 1.00 84.50 277 LEU A C 1
ATOM 2219 O O . LEU A 1 277 ? 3.043 -4.409 25.452 1.00 84.50 277 LEU A O 1
ATOM 2223 N N . LYS A 1 278 ? 4.191 -2.796 26.499 1.00 84.81 278 LYS A N 1
ATOM 2224 C CA . LYS A 1 278 ? 3.749 -1.716 25.612 1.00 84.81 278 LYS A CA 1
ATOM 2225 C C . LYS A 1 278 ? 4.943 -0.850 25.253 1.00 84.81 278 LYS A C 1
ATOM 2227 O O . LYS A 1 278 ? 5.409 -0.054 26.076 1.00 84.81 278 LYS A O 1
ATOM 2232 N N . VAL A 1 279 ? 5.432 -1.018 24.030 1.00 85.50 279 VAL A N 1
ATOM 2233 C CA . VAL A 1 279 ? 6.552 -0.236 23.509 1.00 85.50 279 VAL A CA 1
ATOM 2234 C C . VAL A 1 279 ? 6.008 1.107 23.032 1.00 85.50 279 VAL A C 1
ATOM 2236 O O . VAL A 1 279 ? 5.051 1.158 22.260 1.00 85.50 279 VAL A O 1
ATOM 2239 N N . SER A 1 280 ? 6.568 2.201 23.542 1.00 82.94 280 SER A N 1
ATOM 2240 C CA . SER A 1 280 ? 6.198 3.562 23.153 1.00 82.94 280 SER A CA 1
ATOM 2241 C C . SER A 1 280 ? 7.421 4.336 22.675 1.00 82.94 280 SER A C 1
ATOM 2243 O O . SER A 1 280 ? 8.559 3.910 22.872 1.00 82.94 280 SER A O 1
ATOM 2245 N N . LEU A 1 281 ? 7.182 5.518 22.105 1.00 78.06 281 LEU A N 1
ATOM 2246 C CA . LEU A 1 281 ? 8.234 6.421 21.639 1.00 78.06 281 LEU A CA 1
ATOM 2247 C C . LEU A 1 281 ? 9.184 6.890 22.753 1.00 78.06 281 LEU A C 1
ATOM 2249 O O . LEU A 1 281 ? 10.307 7.286 22.469 1.00 78.06 281 LEU A O 1
ATOM 2253 N N . VAL A 1 282 ? 8.760 6.802 24.015 1.00 81.94 282 VAL A N 1
ATOM 2254 C CA . VAL A 1 282 ? 9.580 7.179 25.177 1.00 81.94 282 VAL A CA 1
ATOM 2255 C C . VAL A 1 282 ? 10.289 5.964 25.779 1.00 81.94 282 VAL A C 1
ATOM 2257 O O . VAL A 1 282 ? 11.388 6.092 26.301 1.00 81.94 282 VAL A O 1
ATOM 2260 N N . THR A 1 283 ? 9.685 4.774 25.701 1.00 85.50 283 THR A N 1
ATOM 2261 C CA . THR A 1 283 ? 10.180 3.587 26.418 1.00 85.50 283 THR A CA 1
ATOM 2262 C C . THR A 1 283 ? 10.988 2.621 25.555 1.00 85.50 283 THR A C 1
ATOM 2264 O O . THR A 1 283 ? 11.638 1.743 26.112 1.00 85.50 283 THR A O 1
ATOM 2267 N N . TRP A 1 284 ? 10.986 2.756 24.221 1.00 87.06 284 TRP A N 1
ATOM 2268 C CA . TRP A 1 284 ? 11.640 1.811 23.294 1.00 87.06 284 TRP A CA 1
ATOM 2269 C C . TRP A 1 284 ? 13.121 1.552 23.610 1.00 87.06 284 TRP A C 1
ATOM 2271 O O . TRP A 1 284 ? 13.568 0.409 23.524 1.00 87.06 284 TRP A O 1
ATOM 2281 N N . ALA A 1 285 ? 13.863 2.584 24.023 1.00 87.31 285 ALA A N 1
ATOM 2282 C CA . ALA A 1 285 ? 15.287 2.474 24.333 1.00 87.31 285 ALA A CA 1
ATOM 2283 C C . ALA A 1 285 ? 15.536 1.510 25.501 1.00 87.31 285 ALA A C 1
ATOM 2285 O O . ALA A 1 285 ? 16.517 0.772 25.516 1.00 87.31 285 ALA A O 1
ATOM 2286 N N . GLU A 1 286 ? 14.609 1.452 26.455 1.00 89.75 286 GLU A N 1
ATOM 2287 C CA . GLU A 1 286 ? 14.725 0.557 27.594 1.00 89.75 286 GLU A CA 1
ATOM 2288 C C . GLU A 1 286 ? 14.546 -0.921 27.185 1.00 89.75 286 GLU A C 1
ATOM 2290 O O . GLU A 1 286 ? 15.223 -1.792 27.730 1.00 89.75 286 GLU A O 1
ATOM 2295 N N . TYR A 1 287 ? 13.680 -1.210 26.204 1.00 90.81 287 TYR A N 1
ATOM 2296 C CA . TYR A 1 287 ? 13.525 -2.556 25.626 1.00 90.81 287 TYR A CA 1
ATOM 2297 C C . TYR A 1 287 ? 14.767 -2.971 24.838 1.00 90.81 287 TYR A C 1
ATOM 2299 O O . TYR A 1 287 ? 15.183 -4.130 24.907 1.00 90.81 287 TYR A O 1
ATOM 2307 N N . LEU A 1 288 ? 15.389 -2.020 24.135 1.00 90.50 288 LEU A N 1
ATOM 2308 C CA . LEU A 1 288 ? 16.666 -2.246 23.470 1.00 90.50 288 LEU A CA 1
ATOM 2309 C C . LEU A 1 288 ? 17.768 -2.583 24.479 1.00 90.50 288 LEU A C 1
ATOM 2311 O O . LEU A 1 288 ? 18.480 -3.561 24.271 1.00 90.50 288 LEU A O 1
ATOM 2315 N N . CYS A 1 289 ? 17.875 -1.848 25.589 1.00 90.44 289 CYS A N 1
ATOM 2316 C CA . CYS A 1 289 ? 18.822 -2.179 26.657 1.00 90.44 289 CYS A CA 1
ATOM 2317 C C . CYS A 1 289 ? 18.600 -3.599 27.197 1.00 90.44 289 CYS A C 1
ATOM 2319 O O . CYS A 1 289 ? 19.553 -4.368 27.295 1.00 90.44 289 CYS A O 1
ATOM 2321 N N . ASP A 1 290 ? 17.348 -3.980 27.470 1.00 90.00 290 ASP A N 1
ATOM 2322 C CA . ASP A 1 290 ? 17.019 -5.334 27.931 1.00 90.00 290 ASP A CA 1
ATOM 2323 C C . ASP A 1 290 ? 17.409 -6.416 26.915 1.00 90.00 290 ASP A C 1
ATOM 2325 O O . ASP A 1 290 ? 17.896 -7.479 27.304 1.00 90.00 290 ASP A O 1
ATOM 2329 N N . PHE A 1 291 ? 17.201 -6.151 25.623 1.00 90.62 291 PHE A N 1
ATOM 2330 C CA . PHE A 1 291 ? 17.586 -7.064 24.550 1.00 90.62 291 PHE A CA 1
ATOM 2331 C C . PHE A 1 291 ? 19.108 -7.200 24.460 1.00 90.62 291 PHE A C 1
ATOM 2333 O O . PHE A 1 291 ? 19.635 -8.305 24.379 1.00 90.62 291 PHE A O 1
ATOM 2340 N N . LEU A 1 292 ? 19.838 -6.088 24.550 1.00 91.00 292 LEU A N 1
ATOM 2341 C CA . LEU A 1 292 ? 21.298 -6.113 24.534 1.00 91.00 292 LEU A CA 1
ATOM 2342 C C . LEU A 1 292 ? 21.870 -6.853 25.750 1.00 91.00 292 LEU A C 1
ATOM 2344 O O . LEU A 1 292 ? 22.820 -7.618 25.604 1.00 91.00 292 LEU A O 1
ATOM 2348 N N . GLU A 1 293 ? 21.285 -6.684 26.937 1.00 89.31 293 GLU A N 1
ATOM 2349 C CA . GLU A 1 293 ? 21.658 -7.458 28.128 1.00 89.31 293 GLU A CA 1
ATOM 2350 C C . GLU A 1 293 ? 21.417 -8.961 27.956 1.00 89.31 293 GLU A C 1
ATOM 2352 O O . GLU A 1 293 ? 22.226 -9.758 28.426 1.00 89.31 293 GLU A O 1
ATOM 2357 N N . MET A 1 294 ? 20.338 -9.349 27.267 1.00 87.25 294 MET A N 1
ATOM 2358 C CA . MET A 1 294 ? 20.081 -10.745 26.910 1.00 87.25 294 MET A CA 1
ATOM 2359 C C . MET A 1 294 ? 21.182 -11.297 25.999 1.00 87.25 294 MET A C 1
ATOM 2361 O O . MET A 1 294 ? 21.685 -12.378 26.265 1.00 87.25 294 MET A O 1
ATOM 2365 N N . THR A 1 295 ? 21.579 -10.554 24.960 1.00 83.81 295 THR A N 1
ATOM 2366 C CA . THR A 1 295 ? 22.586 -11.015 23.979 1.00 83.81 295 THR A CA 1
ATOM 2367 C C . THR A 1 295 ? 24.021 -11.068 24.509 1.00 83.81 295 THR A C 1
ATOM 2369 O O . THR A 1 295 ? 24.889 -11.647 23.865 1.00 83.81 295 THR A O 1
ATOM 2372 N N . LYS A 1 296 ? 24.293 -10.431 25.656 1.00 78.06 296 LYS A N 1
ATOM 2373 C CA . LYS A 1 296 ? 25.614 -10.426 26.309 1.00 78.06 296 LYS A CA 1
ATOM 2374 C C . LYS A 1 296 ? 25.839 -11.615 27.250 1.00 78.06 296 LYS A C 1
ATOM 2376 O O . LYS A 1 296 ? 26.941 -11.737 27.783 1.00 78.06 296 LYS A O 1
ATOM 2381 N N . LYS A 1 297 ? 24.811 -12.428 27.500 1.00 56.47 297 LYS A N 1
ATOM 2382 C CA . LYS A 1 297 ? 24.909 -13.687 28.247 1.00 56.47 297 LYS A CA 1
ATOM 2383 C C . LYS A 1 297 ? 25.092 -14.853 27.291 1.00 56.47 297 LYS A C 1
ATOM 2385 O O . LYS A 1 297 ? 25.820 -15.782 27.694 1.00 56.47 297 LYS A O 1
#

Radius of gyration: 31.97 Å; chains: 1; bounding box: 81×51×79 Å

pLDDT: mean 77.66, std 16.56, range [29.5, 95.75]

Foldseek 3Di:
DDDLPDDPPVLLLQLQLLQAQAQDDLLVSLVVSQVVLLVDDDAQDWFWFDDPNDIFIWGFHDWDDDPHWIKTWIFTQDPVRDRDDIDIGGPVRTDRDGRSDDSVSSSVSQVVQFPDVRSTHGDPVSCVVSVNDPDDDPVVVVVVVVPPPPPPDDDDDDDDDDDDDDDPDPDPDDPPDDPVPDDDDPPDDPCVDDPDPDPPQPDPPVCPVVLVVLVVVCQVCVVVLVADDDDSVRSSVCVVDPDHDPNVLSSLQSVLLVVCVVCPPLVVLCVVVVHDSHRDPVCSVVSVVSVVVVVVD

Organism: Arundo donax (NCBI:txid35708)